Protein AF-A0A7S4PK16-F1 (afdb_monomer_lite)

Organism: NCBI:txid180227

Structure (mmCIF, N/CA/C/O backbone):
data_AF-A0A7S4PK16-F1
#
_entry.id   AF-A0A7S4PK16-F1
#
loop_
_atom_site.group_PDB
_atom_site.id
_atom_site.type_symbol
_atom_site.label_atom_id
_atom_site.label_alt_id
_atom_site.label_comp_id
_atom_site.label_asym_id
_atom_site.label_entity_id
_atom_site.label_seq_id
_atom_site.pdbx_PDB_ins_code
_atom_site.Cartn_x
_atom_site.Cartn_y
_atom_site.Cartn_z
_atom_site.occupancy
_atom_site.B_iso_or_equiv
_atom_site.auth_seq_id
_atom_site.auth_comp_id
_atom_site.auth_asym_id
_atom_site.auth_atom_id
_atom_site.pdbx_PDB_model_num
ATOM 1 N N . PHE A 1 1 ? 1.355 -27.262 -8.264 1.00 37.66 1 PHE A N 1
ATOM 2 C CA . PHE A 1 1 ? 0.828 -26.127 -7.479 1.00 37.66 1 PH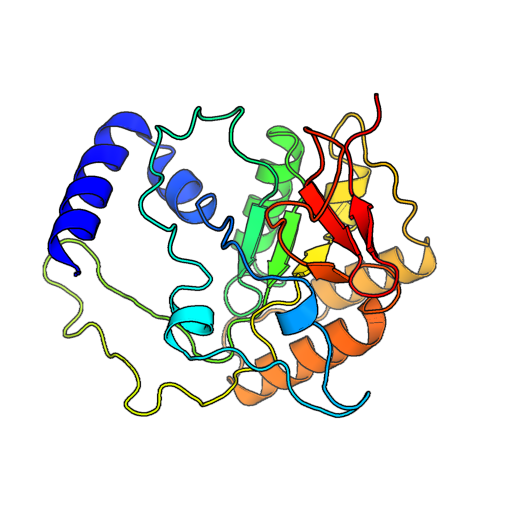E A CA 1
ATOM 3 C C . PHE A 1 1 ? 0.199 -25.018 -8.334 1.00 37.66 1 PHE A C 1
ATOM 5 O O . PHE A 1 1 ? -0.813 -24.495 -7.900 1.00 37.66 1 PHE A O 1
ATOM 12 N N . LEU A 1 2 ? 0.682 -24.708 -9.553 1.00 35.88 2 LEU A N 1
ATOM 13 C CA . LEU A 1 2 ? 0.083 -23.664 -10.418 1.00 35.88 2 LEU A CA 1
ATOM 14 C C . LEU A 1 2 ? -1.274 -24.003 -11.073 1.00 35.88 2 LEU A C 1
ATOM 16 O O . LEU A 1 2 ? -2.048 -23.106 -11.379 1.00 35.88 2 LEU A O 1
ATOM 20 N N . HIS A 1 3 ? -1.575 -25.274 -11.339 1.00 40.78 3 HIS A N 1
ATOM 21 C CA . HIS A 1 3 ? -2.760 -25.629 -12.134 1.00 40.78 3 HIS A CA 1
ATOM 22 C C . HIS A 1 3 ? -4.114 -25.253 -11.483 1.00 40.78 3 HIS A C 1
ATOM 24 O O . HIS A 1 3 ? -4.958 -24.674 -12.173 1.00 40.78 3 HIS A O 1
ATOM 30 N N . PRO A 1 4 ? -4.324 -25.467 -10.166 1.00 42.28 4 PRO A N 1
ATOM 31 C CA . PRO A 1 4 ? -5.507 -24.946 -9.475 1.00 42.28 4 PRO A CA 1
ATOM 32 C C . PRO A 1 4 ? -5.614 -23.416 -9.548 1.00 42.28 4 PRO A C 1
ATOM 34 O O . PRO A 1 4 ? -6.710 -22.885 -9.689 1.00 42.28 4 PRO A O 1
ATOM 37 N N . TYR A 1 5 ? -4.474 -22.717 -9.523 1.00 47.84 5 TYR A N 1
ATOM 38 C CA . TYR A 1 5 ? -4.413 -21.258 -9.592 1.00 47.84 5 TYR A CA 1
ATOM 39 C C . TYR A 1 5 ? -4.859 -20.724 -10.958 1.00 47.84 5 TYR A C 1
ATOM 41 O O . TYR A 1 5 ? -5.728 -19.861 -11.028 1.00 47.84 5 TYR A O 1
ATOM 49 N N . LEU A 1 6 ? -4.332 -21.285 -12.051 1.00 45.84 6 LEU A N 1
ATOM 50 C CA . LEU A 1 6 ? -4.728 -20.900 -13.412 1.00 45.84 6 LEU A CA 1
ATOM 51 C C . LEU A 1 6 ? -6.208 -21.207 -13.687 1.00 45.84 6 LEU A C 1
ATOM 53 O O . LEU A 1 6 ? -6.882 -20.465 -14.397 1.00 45.84 6 LEU A O 1
ATOM 57 N N . THR A 1 7 ? -6.727 -22.277 -13.084 1.00 47.59 7 THR A N 1
ATOM 58 C CA . THR A 1 7 ? -8.146 -22.638 -13.183 1.00 47.59 7 THR A CA 1
ATOM 59 C C . THR A 1 7 ? -9.027 -21.600 -12.490 1.00 47.59 7 THR A C 1
ATOM 61 O O . THR A 1 7 ? -9.979 -21.113 -13.093 1.00 47.59 7 THR A O 1
ATOM 64 N N . TYR A 1 8 ? -8.683 -21.203 -11.262 1.00 49.38 8 TYR A N 1
ATOM 65 C CA . TYR A 1 8 ? -9.393 -20.146 -10.541 1.00 49.38 8 TYR A CA 1
ATOM 66 C C . TYR A 1 8 ? -9.271 -18.781 -11.249 1.00 49.38 8 TYR A C 1
ATOM 68 O O . TYR A 1 8 ? -10.259 -18.065 -11.371 1.00 49.38 8 TYR A O 1
ATOM 76 N N . TYR A 1 9 ? -8.087 -18.440 -11.779 1.00 50.97 9 TYR A N 1
ATOM 77 C CA . TYR A 1 9 ? -7.831 -17.205 -12.539 1.00 50.97 9 TYR A CA 1
ATOM 78 C C . TYR A 1 9 ? -8.761 -17.060 -13.751 1.00 50.97 9 TYR A C 1
ATOM 80 O O . TYR A 1 9 ? -9.393 -16.021 -13.932 1.00 50.97 9 TYR A O 1
ATOM 88 N N . ASN A 1 10 ? -8.901 -18.126 -14.539 1.00 55.66 10 ASN A N 1
ATOM 89 C CA . ASN A 1 10 ? -9.787 -18.134 -15.703 1.00 55.66 10 ASN A CA 1
ATOM 90 C C . ASN A 1 10 ? -11.272 -18.076 -15.311 1.00 55.66 10 ASN A C 1
ATOM 92 O O . ASN A 1 10 ? -12.096 -17.574 -16.071 1.00 55.66 10 ASN A O 1
ATOM 96 N N . GLN A 1 11 ? -11.629 -18.577 -14.126 1.00 59.69 11 GLN A N 1
ATOM 97 C CA . GLN A 1 11 ? -13.008 -18.562 -13.637 1.00 59.69 11 GLN A CA 1
ATOM 98 C C . GLN A 1 11 ? -13.442 -17.186 -13.123 1.00 59.69 11 GLN A C 1
ATOM 100 O O . GLN A 1 11 ? -14.608 -16.826 -13.278 1.00 59.69 11 GLN A O 1
ATOM 105 N N . THR A 1 12 ? -12.536 -16.392 -12.543 1.00 50.41 12 THR A N 1
ATOM 106 C CA . THR A 1 12 ? -12.888 -15.071 -12.000 1.00 50.41 12 THR A CA 1
ATOM 107 C C . THR A 1 12 ? -13.113 -14.014 -13.076 1.00 50.41 12 THR A C 1
ATOM 109 O O . THR A 1 12 ? -13.916 -13.115 -12.856 1.00 50.41 12 THR A O 1
ATOM 112 N N . GLN A 1 13 ? -12.518 -14.150 -14.266 1.00 57.94 13 GLN A N 1
ATOM 113 C CA . GLN A 1 13 ? -12.727 -13.209 -15.377 1.00 57.94 13 GLN A CA 1
ATOM 114 C C . GLN A 1 13 ? -14.202 -13.059 -15.762 1.00 57.94 13 GLN A C 1
ATOM 116 O O . GLN A 1 13 ? -14.689 -11.945 -15.943 1.00 57.94 13 GLN A O 1
ATOM 121 N N . ALA A 1 14 ? -14.934 -14.172 -15.814 1.00 60.97 14 ALA A N 1
ATOM 122 C CA . ALA A 1 14 ? -16.360 -14.164 -16.124 1.00 60.97 14 ALA A CA 1
ATOM 123 C C . ALA A 1 14 ? -17.215 -13.503 -15.025 1.00 60.97 14 ALA A C 1
ATOM 125 O O . ALA A 1 14 ? -18.311 -13.029 -15.306 1.00 60.97 14 ALA A O 1
ATOM 126 N N . ILE A 1 15 ? -16.723 -13.478 -13.783 1.00 57.75 15 ILE A N 1
ATOM 127 C CA . ILE A 1 15 ? -17.424 -12.918 -12.620 1.00 57.75 15 ILE A CA 1
ATOM 128 C C . ILE A 1 15 ? -17.148 -11.414 -12.501 1.00 57.75 15 ILE A C 1
ATOM 130 O O . ILE A 1 15 ? -18.056 -10.644 -12.196 1.00 57.75 15 ILE A O 1
ATOM 134 N N . SER A 1 16 ? -15.906 -10.991 -12.744 1.00 47.66 16 SER A N 1
ATOM 135 C CA . SER A 1 16 ? -15.469 -9.600 -12.587 1.00 47.66 16 SER A CA 1
ATOM 136 C C . SER A 1 16 ? -15.807 -8.708 -13.786 1.00 47.66 16 SER A C 1
ATOM 138 O O . SER A 1 16 ? -15.831 -7.489 -13.634 1.00 47.66 16 SER A O 1
ATOM 140 N N . GLY A 1 17 ? -16.048 -9.286 -14.969 1.00 75.00 17 GLY A N 1
ATOM 141 C CA . GLY A 1 17 ? -16.388 -8.539 -16.184 1.00 75.00 17 GLY A CA 1
ATOM 142 C C . GLY A 1 17 ? -15.345 -7.471 -16.532 1.00 75.00 17 GLY A C 1
ATOM 143 O O . GLY A 1 17 ? -14.142 -7.713 -16.433 1.00 75.00 17 GLY A O 1
ATOM 144 N N . ASP A 1 18 ? -15.804 -6.268 -16.878 1.00 69.31 18 ASP A N 1
ATOM 145 C CA . ASP A 1 18 ? -14.936 -5.128 -17.222 1.00 69.31 18 ASP A CA 1
ATOM 146 C C . ASP A 1 18 ? -14.090 -4.639 -16.039 1.00 69.31 18 ASP A C 1
ATOM 148 O O . ASP A 1 18 ? -13.060 -3.992 -16.221 1.00 69.31 18 ASP A O 1
ATOM 152 N N . HIS A 1 19 ? -14.470 -5.009 -14.813 1.00 51.66 19 HIS A N 1
ATOM 153 C CA . HIS A 1 19 ? -13.673 -4.721 -13.632 1.00 51.66 19 HIS A CA 1
ATOM 154 C C . HIS A 1 19 ? -12.529 -5.713 -13.433 1.00 51.66 19 HIS A C 1
ATOM 156 O O . HIS A 1 19 ? -11.791 -5.568 -12.470 1.00 51.66 19 HIS A O 1
ATOM 162 N N . TYR A 1 20 ? -12.339 -6.716 -14.296 1.00 55.22 20 TYR A N 1
ATOM 163 C CA . TYR A 1 20 ? -11.298 -7.731 -14.119 1.00 55.22 20 TYR A CA 1
ATOM 164 C C . TYR A 1 20 ? -9.872 -7.172 -13.931 1.00 55.22 20 TYR A C 1
ATOM 166 O O . TYR A 1 20 ? -9.159 -7.693 -13.068 1.00 55.22 20 TYR A O 1
ATOM 174 N N . PRO A 1 21 ? -9.437 -6.105 -14.634 1.00 50.66 21 PRO A N 1
ATOM 175 C CA . PRO A 1 21 ? -8.152 -5.462 -14.353 1.00 50.66 21 PRO A CA 1
ATOM 176 C C . PRO A 1 21 ? -8.083 -4.895 -12.927 1.00 50.66 21 PRO A C 1
ATOM 178 O O . PRO A 1 21 ? -7.152 -5.206 -12.189 1.00 50.66 21 PRO A O 1
ATOM 181 N N . TYR A 1 22 ? -9.116 -4.165 -12.499 1.00 47.38 22 TYR A N 1
ATOM 182 C CA . TYR A 1 22 ? -9.229 -3.592 -11.151 1.00 47.38 22 TYR A CA 1
ATOM 183 C C . TYR A 1 22 ? -9.407 -4.665 -10.067 1.00 47.38 22 TYR A C 1
ATOM 185 O O . TYR A 1 22 ? -8.890 -4.535 -8.968 1.00 47.38 22 TYR A O 1
ATOM 193 N N . TYR A 1 23 ? -10.088 -5.766 -10.382 1.00 49.00 23 TYR A N 1
ATOM 194 C CA . TYR A 1 23 ? -10.288 -6.919 -9.512 1.00 49.00 23 TYR A CA 1
ATOM 195 C C . TYR A 1 23 ? -8.970 -7.654 -9.270 1.00 49.00 23 TYR A C 1
ATOM 197 O O . TYR A 1 23 ? -8.652 -7.959 -8.128 1.00 49.00 23 TYR A O 1
ATOM 205 N N . ASN A 1 24 ? -8.164 -7.895 -10.308 1.00 49.34 24 ASN A N 1
ATOM 206 C CA . ASN A 1 24 ? -6.821 -8.454 -10.126 1.00 49.34 24 ASN A CA 1
ATOM 207 C C . ASN A 1 24 ? -5.896 -7.491 -9.373 1.00 49.34 24 ASN A C 1
ATOM 209 O O . ASN A 1 24 ? -5.076 -7.950 -8.584 1.00 49.34 24 ASN A O 1
ATOM 213 N N . LEU A 1 25 ? -6.075 -6.180 -9.558 1.00 44.88 25 LEU A N 1
ATOM 214 C CA . LEU A 1 25 ? -5.379 -5.155 -8.784 1.00 44.88 25 LEU A CA 1
ATOM 215 C C . LEU A 1 25 ? -5.820 -5.137 -7.305 1.00 44.88 25 LEU A C 1
ATOM 217 O O . LEU A 1 25 ? -5.013 -4.892 -6.415 1.00 44.88 25 LEU A O 1
ATOM 221 N N . ALA A 1 26 ? -7.084 -5.469 -7.032 1.00 43.75 26 ALA A N 1
ATOM 222 C CA . ALA A 1 26 ? -7.687 -5.504 -5.701 1.00 43.75 26 ALA A CA 1
ATOM 223 C C . ALA A 1 26 ? -7.438 -6.773 -4.882 1.00 43.75 26 ALA A C 1
ATOM 225 O O . ALA A 1 26 ? -7.627 -6.759 -3.667 1.00 43.75 26 ALA A O 1
ATOM 226 N N . ARG A 1 27 ? -6.989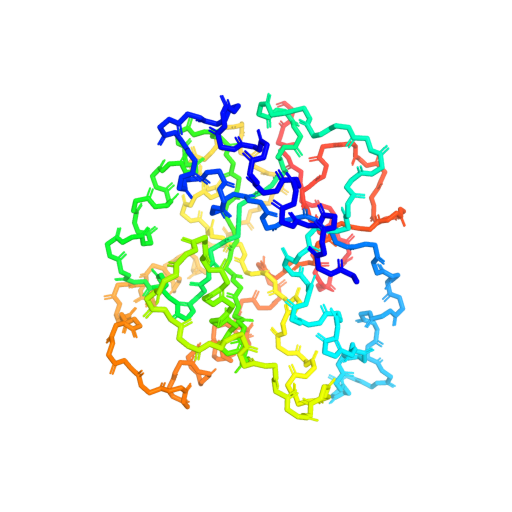 -7.869 -5.501 1.00 48.66 27 ARG A N 1
ATOM 227 C CA . ARG A 1 27 ? -6.818 -9.188 -4.851 1.00 48.66 27 ARG A CA 1
ATOM 228 C C . ARG A 1 27 ? -5.660 -9.302 -3.853 1.00 48.66 27 ARG A C 1
ATOM 230 O O . ARG A 1 27 ? -5.376 -10.385 -3.353 1.00 48.66 27 ARG A O 1
ATOM 237 N N . LEU A 1 28 ? -4.990 -8.208 -3.520 1.00 47.41 28 LEU A N 1
ATOM 238 C CA . LEU A 1 28 ? -3.769 -8.224 -2.715 1.00 47.41 28 LEU A CA 1
ATOM 239 C C . LEU A 1 28 ? -4.030 -8.237 -1.196 1.00 47.41 28 LEU A C 1
ATOM 241 O O . LEU A 1 28 ? -3.587 -7.330 -0.506 1.00 47.41 28 LEU A O 1
ATOM 245 N N . ILE A 1 29 ? -4.735 -9.238 -0.644 1.00 44.34 29 ILE A N 1
ATOM 246 C CA . ILE A 1 29 ? -5.028 -9.401 0.810 1.00 44.34 29 ILE A CA 1
ATOM 247 C C . ILE A 1 29 ? -5.336 -10.888 1.097 1.00 44.34 29 ILE A C 1
ATOM 249 O O . ILE A 1 29 ? -6.114 -11.467 0.354 1.00 44.34 29 ILE A O 1
ATOM 253 N N . ILE A 1 30 ? -4.899 -11.634 2.125 1.00 39.19 30 ILE A N 1
ATOM 254 C CA . ILE A 1 30 ? -4.076 -11.524 3.350 1.00 39.19 30 ILE A CA 1
ATOM 255 C C . ILE A 1 30 ? -3.463 -12.933 3.558 1.00 39.19 30 ILE A C 1
ATOM 257 O O . ILE A 1 30 ? -4.113 -13.933 3.235 1.00 39.19 30 ILE A O 1
ATOM 261 N N . ARG A 1 31 ? -2.286 -13.050 4.195 1.00 36.09 31 ARG A N 1
ATOM 262 C CA . ARG A 1 31 ? -1.791 -14.317 4.772 1.00 36.09 31 ARG A CA 1
ATOM 263 C C . ARG A 1 31 ? -1.819 -14.272 6.304 1.00 36.09 31 ARG A C 1
ATOM 265 O O . ARG A 1 31 ? -1.475 -13.269 6.913 1.00 36.09 31 ARG A O 1
ATOM 272 N N . LEU A 1 32 ? -2.189 -15.400 6.914 1.00 35.22 32 LEU A N 1
ATOM 273 C CA . LEU A 1 32 ? -2.075 -15.667 8.350 1.00 35.22 32 LEU A CA 1
ATOM 274 C C . LEU A 1 32 ? -0.593 -15.838 8.734 1.00 35.22 32 LEU A C 1
ATOM 276 O O . LEU A 1 32 ? -0.046 -16.931 8.589 1.00 35.22 32 LEU A O 1
ATOM 280 N N . LEU A 1 33 ? 0.057 -14.781 9.212 1.00 39.19 33 LEU A N 1
ATOM 281 C CA . LEU A 1 33 ? 1.364 -14.856 9.876 1.00 39.19 33 LEU A CA 1
ATOM 282 C C . LEU A 1 33 ? 1.173 -14.536 11.358 1.00 39.19 33 LEU A C 1
ATOM 284 O O . LEU A 1 33 ? 0.421 -13.636 11.693 1.00 39.19 33 LEU A O 1
ATOM 288 N N . SER A 1 34 ? 1.790 -15.285 12.269 1.00 39.44 34 SER A N 1
ATOM 289 C CA . SER A 1 34 ? 1.664 -14.984 13.702 1.00 39.44 34 SER A CA 1
ATOM 290 C C . SER A 1 34 ? 2.406 -13.688 14.049 1.00 39.44 34 SER A C 1
ATOM 292 O O . SER A 1 34 ? 3.414 -13.384 13.419 1.00 39.44 34 SER A O 1
ATOM 294 N N . ARG A 1 35 ? 2.003 -12.969 15.105 1.00 41.56 35 ARG A N 1
ATOM 295 C CA . ARG A 1 35 ? 2.745 -11.790 15.604 1.00 41.56 35 ARG A CA 1
ATOM 296 C C . ARG A 1 35 ? 4.231 -12.066 15.870 1.00 41.56 35 ARG A C 1
ATOM 298 O O . ARG A 1 35 ? 5.048 -11.165 15.759 1.00 41.56 35 ARG A O 1
ATOM 305 N N . GLU A 1 36 ? 4.584 -13.306 16.215 1.00 44.72 36 GLU A N 1
ATOM 306 C CA . GLU A 1 36 ? 5.977 -13.735 16.423 1.00 44.72 36 GLU A CA 1
ATOM 307 C C . GLU A 1 36 ? 6.815 -13.649 15.142 1.00 44.72 36 GLU A C 1
ATOM 309 O O . GLU A 1 36 ? 8.016 -13.430 15.205 1.00 44.72 36 GLU A O 1
ATOM 314 N N . THR A 1 37 ? 6.180 -13.746 13.974 1.00 44.69 37 THR A N 1
ATOM 315 C CA . THR A 1 37 ? 6.816 -13.549 12.669 1.00 44.69 37 THR A CA 1
ATOM 316 C C . THR A 1 37 ? 7.249 -12.094 12.454 1.00 44.69 37 THR A C 1
ATOM 318 O O . THR A 1 37 ? 8.212 -11.841 11.735 1.00 44.69 37 THR A O 1
ATOM 321 N N . TYR A 1 38 ? 6.567 -11.159 13.125 1.00 44.38 38 TYR A N 1
ATOM 322 C CA . TYR A 1 38 ? 6.829 -9.720 13.104 1.00 44.38 38 TYR A CA 1
ATOM 323 C C . TYR A 1 38 ? 7.651 -9.225 14.287 1.00 44.38 38 TYR A C 1
ATOM 325 O O . TYR A 1 38 ? 7.943 -8.037 14.357 1.00 44.38 38 TYR A O 1
ATOM 333 N N . LYS A 1 39 ? 8.008 -10.104 15.231 1.00 45.69 39 LYS A N 1
ATOM 334 C CA . LYS A 1 39 ? 8.921 -9.769 16.320 1.00 45.69 39 LYS A CA 1
ATOM 335 C C . LYS A 1 39 ? 10.342 -10.005 15.828 1.00 45.69 39 LYS A C 1
ATOM 337 O O . LYS A 1 39 ? 10.755 -11.160 15.701 1.00 45.69 39 LYS A O 1
ATOM 342 N N . PRO A 1 40 ? 11.111 -8.941 15.573 1.00 45.47 40 PRO A N 1
ATOM 343 C CA . PRO A 1 40 ? 12.529 -9.095 15.335 1.00 45.47 40 PRO A CA 1
ATOM 344 C C . PRO A 1 40 ? 13.153 -9.789 16.554 1.00 45.47 40 PRO A C 1
ATOM 346 O O . PRO A 1 40 ? 12.835 -9.444 17.694 1.00 45.47 40 PRO A O 1
ATOM 349 N N . SER A 1 41 ? 14.077 -10.729 16.359 1.00 46.25 41 SER A N 1
ATOM 350 C CA . SER A 1 41 ? 14.874 -11.275 17.472 1.00 46.25 41 SER A CA 1
ATOM 351 C C . SER A 1 41 ? 15.782 -10.213 18.132 1.00 46.25 41 SER A C 1
ATOM 353 O O . SER A 1 41 ? 16.324 -10.445 19.210 1.00 46.25 41 SER A O 1
ATOM 355 N N . SER A 1 42 ? 15.914 -9.036 17.504 1.00 41.94 42 SER A N 1
ATOM 356 C CA . SER A 1 42 ? 16.588 -7.805 17.949 1.00 41.94 42 SER A CA 1
ATOM 357 C C . SER A 1 42 ? 15.960 -6.600 17.222 1.00 41.94 42 SER A C 1
ATOM 359 O O . SER A 1 42 ? 15.571 -6.783 16.081 1.00 41.94 42 SER A O 1
ATOM 361 N N . PRO A 1 43 ? 15.923 -5.364 17.760 1.00 45.22 43 PRO A N 1
ATOM 362 C CA . PRO A 1 43 ? 15.419 -4.165 17.057 1.00 45.22 43 PRO A CA 1
ATOM 363 C C . PRO A 1 43 ? 16.031 -3.891 15.670 1.00 45.22 43 PRO A C 1
ATOM 365 O O . PRO A 1 43 ? 15.480 -3.121 14.894 1.00 45.22 43 PRO A O 1
ATOM 368 N N . THR A 1 44 ? 17.177 -4.504 15.377 1.00 41.91 44 THR A N 1
ATOM 369 C CA . THR A 1 44 ? 17.890 -4.442 14.093 1.00 41.91 44 THR A CA 1
ATOM 370 C C . THR A 1 44 ? 17.814 -5.745 13.294 1.00 41.91 44 THR A C 1
ATOM 372 O O . THR A 1 44 ? 18.436 -5.856 12.241 1.00 41.91 44 THR A O 1
ATOM 375 N N . ALA A 1 45 ? 17.133 -6.766 13.820 1.00 39.22 45 ALA A N 1
ATOM 376 C CA . ALA A 1 45 ? 17.042 -8.061 13.178 1.00 39.22 45 ALA A CA 1
ATOM 377 C C . ALA A 1 45 ? 16.002 -8.037 12.047 1.00 39.22 45 ALA A C 1
ATOM 379 O O . ALA A 1 45 ? 14.893 -7.537 12.241 1.00 39.22 45 ALA A O 1
ATOM 380 N N . PRO A 1 46 ? 16.342 -8.637 10.902 1.00 39.94 46 PRO A N 1
ATOM 381 C CA . PRO A 1 46 ? 15.428 -8.818 9.784 1.00 39.94 46 PRO A CA 1
ATOM 382 C C . PRO A 1 46 ? 14.170 -9.634 10.162 1.00 39.94 46 PRO A C 1
ATOM 384 O O . PRO A 1 46 ? 14.228 -10.534 11.010 1.00 39.94 46 PRO A O 1
ATOM 387 N N . LEU A 1 47 ? 13.030 -9.333 9.530 1.00 42.31 47 LEU A N 1
ATOM 388 C CA . LEU A 1 47 ? 11.795 -10.116 9.617 1.00 42.31 47 LEU A CA 1
ATOM 389 C C . LEU A 1 47 ? 12.000 -11.471 8.922 1.00 42.31 47 LEU A C 1
ATOM 391 O O . LEU A 1 47 ? 12.363 -11.574 7.754 1.00 42.31 47 LEU A O 1
ATOM 395 N N . SER A 1 48 ? 11.742 -12.566 9.632 1.00 43.88 48 SER A N 1
ATOM 396 C CA . SER A 1 48 ? 12.107 -13.907 9.155 1.00 43.88 48 SER A CA 1
ATOM 397 C C . SER A 1 48 ? 11.044 -14.558 8.253 1.00 43.88 48 SER A C 1
ATOM 399 O O . SER A 1 48 ? 10.506 -15.611 8.581 1.00 43.88 48 SER A O 1
ATOM 401 N N . LEU A 1 49 ? 10.767 -13.972 7.084 1.00 43.06 49 LEU A N 1
ATOM 402 C CA . LEU A 1 49 ? 9.913 -14.592 6.055 1.00 43.06 49 LEU A CA 1
ATOM 403 C C . LEU A 1 49 ? 10.709 -15.294 4.964 1.00 43.06 49 LEU A C 1
ATOM 405 O O . LEU A 1 49 ? 11.758 -14.820 4.581 1.00 43.06 49 LEU A O 1
ATOM 409 N N . ASN A 1 50 ? 10.238 -16.402 4.402 1.00 39.50 50 ASN A N 1
ATOM 410 C CA . ASN A 1 50 ? 10.812 -17.003 3.191 1.00 39.50 50 ASN A CA 1
ATOM 411 C C . ASN A 1 50 ? 10.238 -16.373 1.903 1.00 39.50 50 ASN A C 1
ATOM 413 O O . ASN A 1 50 ? 9.245 -15.665 1.927 1.00 39.50 50 ASN A O 1
ATOM 417 N N . PHE A 1 51 ? 10.839 -16.607 0.737 1.00 41.44 51 PHE A N 1
ATOM 418 C CA . PHE A 1 51 ? 10.348 -16.048 -0.535 1.00 41.44 51 PHE A CA 1
ATOM 419 C C . PHE A 1 51 ? 8.985 -16.552 -0.944 1.00 41.44 51 PHE A C 1
ATOM 421 O O . PHE A 1 51 ? 8.282 -15.850 -1.646 1.00 41.44 51 PHE A O 1
ATOM 428 N N . VAL A 1 52 ? 8.580 -17.751 -0.529 1.00 42.62 52 VAL A N 1
ATOM 429 C CA . VAL A 1 52 ? 7.196 -18.159 -0.763 1.00 42.62 52 VAL A CA 1
ATOM 430 C C . VAL A 1 52 ? 6.284 -17.209 0.020 1.00 42.62 52 VAL A C 1
ATOM 432 O O . VAL A 1 52 ? 5.268 -16.785 -0.491 1.00 42.62 52 VAL A O 1
ATOM 435 N N . GLU A 1 53 ? 6.659 -16.778 1.218 1.00 47.25 53 GLU A N 1
ATOM 436 C CA . GLU A 1 53 ? 5.942 -15.754 1.992 1.00 47.25 53 GLU A CA 1
ATOM 437 C C . GLU A 1 53 ? 6.068 -14.334 1.433 1.00 47.25 53 GLU A C 1
ATOM 439 O O . GLU A 1 53 ? 5.147 -13.549 1.607 1.00 47.25 53 GLU A O 1
ATOM 444 N N . ASN A 1 54 ? 7.158 -14.028 0.736 1.00 45.59 54 ASN A N 1
ATOM 445 C CA . ASN A 1 54 ? 7.467 -12.702 0.201 1.00 45.59 54 ASN A CA 1
ATOM 446 C C . ASN A 1 54 ? 6.875 -12.490 -1.212 1.00 45.59 54 ASN A C 1
ATOM 448 O O . ASN A 1 54 ? 6.115 -11.564 -1.468 1.00 45.59 54 ASN A O 1
ATOM 452 N N . LEU A 1 55 ? 7.115 -13.446 -2.108 1.00 41.75 55 LEU A N 1
ATOM 453 C CA . LEU A 1 55 ? 6.651 -13.478 -3.492 1.00 41.75 55 LEU A CA 1
ATOM 454 C C . LEU A 1 55 ? 5.199 -13.972 -3.623 1.00 41.75 55 LEU A C 1
ATOM 456 O O . LEU A 1 55 ? 4.449 -13.460 -4.450 1.00 41.75 55 LEU A O 1
ATOM 460 N N . LEU A 1 56 ? 4.778 -14.944 -2.797 1.00 43.25 56 LEU A N 1
ATOM 461 C CA . LEU A 1 56 ? 3.358 -15.307 -2.648 1.00 43.25 56 LEU A CA 1
ATOM 462 C C . LEU A 1 56 ? 2.681 -14.522 -1.516 1.00 43.25 56 LEU A C 1
ATOM 464 O O . LEU A 1 56 ? 1.523 -14.788 -1.224 1.00 43.25 56 LEU A O 1
ATOM 468 N N . GLY A 1 57 ? 3.346 -13.539 -0.896 1.00 43.06 57 GLY A N 1
ATOM 469 C CA . GLY A 1 57 ? 2.730 -12.634 0.092 1.00 43.06 57 GLY A CA 1
ATOM 470 C C . GLY A 1 57 ? 1.572 -11.808 -0.477 1.00 43.06 57 GLY A C 1
ATOM 471 O O . GLY A 1 57 ? 0.742 -11.286 0.263 1.00 43.06 57 GLY A O 1
ATOM 472 N N . TYR A 1 58 ? 1.501 -11.768 -1.806 1.00 47.19 58 TYR A N 1
ATOM 473 C CA . TYR A 1 58 ? 0.429 -11.211 -2.620 1.00 47.19 58 TYR A CA 1
ATOM 474 C C . TYR A 1 58 ? -0.474 -12.268 -3.270 1.00 47.19 58 TYR A C 1
ATOM 476 O O . TYR A 1 58 ? -1.542 -11.937 -3.776 1.00 47.19 58 TYR A O 1
ATOM 484 N N . PHE A 1 59 ? -0.069 -13.540 -3.262 1.00 44.56 59 PHE A N 1
ATOM 485 C CA . PHE A 1 59 ? -0.906 -14.637 -3.725 1.00 44.56 59 PHE A CA 1
ATOM 486 C C . PHE A 1 59 ? -1.774 -15.106 -2.565 1.00 44.56 59 PHE A C 1
ATOM 488 O O . PHE A 1 59 ? -1.305 -15.706 -1.596 1.00 44.56 59 PHE A O 1
ATOM 495 N N . GLU A 1 60 ? -3.067 -14.849 -2.717 1.00 47.81 60 GLU A N 1
ATOM 496 C CA . GLU A 1 60 ? -4.136 -15.513 -1.990 1.00 47.81 60 GLU A CA 1
ATOM 497 C C . GLU A 1 60 ? -3.779 -16.991 -1.752 1.00 47.81 60 GLU A C 1
ATOM 499 O O . GLU A 1 60 ? -3.586 -17.780 -2.684 1.00 47.81 60 GLU A O 1
ATOM 504 N N . LEU A 1 61 ? -3.743 -17.399 -0.481 1.00 47.00 61 LEU A N 1
ATOM 505 C CA . LEU A 1 61 ? -4.138 -18.766 -0.161 1.00 47.00 61 LEU A CA 1
ATOM 506 C C . LEU A 1 61 ? -5.473 -18.979 -0.870 1.00 47.00 61 LEU A C 1
ATOM 508 O O . LEU A 1 61 ? -6.364 -18.162 -0.648 1.00 47.00 61 LEU A O 1
ATOM 512 N N . ASN A 1 62 ? -5.597 -20.023 -1.707 1.00 45.84 62 ASN A N 1
ATOM 513 C CA . ASN A 1 62 ? -6.880 -20.443 -2.282 1.00 45.84 62 ASN A CA 1
ATOM 514 C C . ASN A 1 62 ? -7.925 -20.302 -1.180 1.00 45.84 62 ASN A C 1
ATOM 516 O O . ASN A 1 62 ? -7.843 -21.060 -0.201 1.00 45.84 62 ASN A O 1
ATOM 520 N N . PRO A 1 63 ? -8.811 -19.296 -1.254 1.00 52.25 63 PRO A N 1
ATOM 521 C CA . PRO A 1 63 ? -9.622 -18.985 -0.108 1.00 52.25 63 PRO A CA 1
ATOM 522 C C . PRO A 1 63 ? -10.485 -20.224 0.097 1.00 52.25 63 PRO A C 1
ATOM 524 O O . PRO A 1 63 ? -11.146 -20.705 -0.824 1.00 52.25 63 PRO A O 1
ATOM 527 N N . ALA A 1 64 ? -10.413 -20.812 1.294 1.00 52.34 64 ALA A N 1
ATOM 528 C CA . ALA A 1 64 ? -11.161 -22.031 1.604 1.00 52.34 64 ALA A CA 1
ATOM 529 C C . ALA A 1 64 ? -12.685 -21.809 1.495 1.00 52.34 64 ALA A C 1
ATOM 531 O O . ALA A 1 64 ? -13.466 -22.752 1.596 1.00 52.34 64 ALA A O 1
ATOM 532 N N . MET A 1 65 ? -13.097 -20.552 1.305 1.00 52.53 65 MET A N 1
ATOM 533 C CA . MET A 1 65 ? -14.457 -20.082 1.126 1.00 52.53 65 MET A CA 1
ATOM 534 C C . MET A 1 65 ? -14.495 -19.003 0.029 1.00 52.53 65 MET A C 1
ATOM 536 O O . MET A 1 65 ? -13.503 -18.303 -0.161 1.00 52.53 65 MET A O 1
ATOM 540 N N . PRO A 1 66 ? -15.628 -18.804 -0.663 1.00 62.16 66 PRO A N 1
ATOM 541 C CA . PRO A 1 66 ? -15.779 -17.718 -1.629 1.00 62.16 66 PRO A CA 1
ATOM 542 C C . PRO A 1 66 ? -15.533 -16.338 -1.005 1.00 62.16 66 PRO A C 1
ATOM 544 O O . PRO A 1 66 ? -16.042 -16.037 0.077 1.00 62.16 66 PRO A O 1
ATOM 547 N N . ILE A 1 67 ? -14.810 -15.471 -1.716 1.00 62.88 67 ILE A N 1
ATOM 548 C CA . ILE A 1 67 ? -14.692 -14.055 -1.353 1.00 62.88 67 ILE A CA 1
ATOM 549 C C . ILE A 1 67 ? -15.992 -13.360 -1.762 1.00 62.88 67 ILE A C 1
ATOM 551 O O . ILE A 1 67 ? -16.332 -13.290 -2.943 1.00 62.88 67 ILE A O 1
ATOM 555 N N . LEU A 1 68 ? -16.731 -12.836 -0.785 1.00 66.31 68 LEU A N 1
ATOM 556 C CA . LEU A 1 68 ? -17.965 -12.093 -1.035 1.00 66.31 68 LEU A CA 1
ATOM 557 C C . LEU A 1 68 ? -17.643 -10.669 -1.499 1.00 66.31 68 LEU A C 1
ATOM 559 O O . LEU A 1 68 ? -17.685 -9.738 -0.703 1.00 66.31 68 LEU A O 1
ATOM 563 N N . PHE A 1 69 ? -17.307 -10.476 -2.770 1.00 63.53 69 PHE A N 1
ATOM 564 C CA . PHE A 1 69 ? -17.107 -9.136 -3.326 1.00 63.53 69 PHE A CA 1
ATOM 565 C C . PHE A 1 69 ? -18.432 -8.337 -3.356 1.00 63.53 69 PHE A C 1
ATOM 567 O O . PHE A 1 69 ? -19.477 -8.922 -3.652 1.00 63.53 69 PHE A O 1
ATOM 574 N N . PRO A 1 70 ? -18.436 -7.019 -3.058 1.00 68.31 70 PRO A N 1
ATOM 575 C CA . PRO A 1 70 ? -17.315 -6.198 -2.568 1.00 68.31 70 PRO A CA 1
ATOM 576 C C . PRO A 1 70 ? -16.989 -6.367 -1.071 1.00 68.31 70 PRO A C 1
ATOM 578 O O . PRO A 1 70 ? -15.884 -6.070 -0.633 1.00 68.31 70 PRO A O 1
ATOM 581 N N . LYS A 1 71 ? -17.926 -6.891 -0.272 1.00 73.25 71 LYS A N 1
ATOM 582 C CA . LYS A 1 71 ? -17.884 -6.909 1.208 1.00 73.25 71 LYS A CA 1
ATOM 583 C C . LYS A 1 71 ? -16.678 -7.625 1.840 1.00 73.25 71 LYS A C 1
ATOM 585 O O . LYS A 1 71 ? -16.387 -7.409 3.014 1.00 73.25 71 LYS A O 1
ATOM 590 N N . GLY A 1 72 ? -16.031 -8.521 1.103 1.00 74.94 72 GLY A N 1
ATOM 591 C CA . GLY A 1 72 ? -14.856 -9.274 1.535 1.00 74.94 72 GLY A CA 1
ATOM 592 C C . GLY A 1 72 ? -13.551 -8.482 1.458 1.00 74.94 72 GLY A C 1
ATOM 593 O O . GLY A 1 72 ? -12.570 -8.901 2.067 1.00 74.94 72 GLY A O 1
ATOM 594 N N . VAL A 1 73 ? -13.531 -7.351 0.748 1.00 79.06 73 VAL A N 1
ATOM 595 C CA . VAL A 1 73 ? -12.350 -6.492 0.620 1.00 79.06 73 VAL A CA 1
ATOM 596 C C . VAL A 1 73 ? -12.201 -5.650 1.887 1.00 79.06 73 VAL A C 1
ATOM 598 O O . VAL A 1 73 ? -13.155 -5.020 2.344 1.00 79.06 73 VAL A O 1
ATOM 601 N N . LYS A 1 74 ? -11.008 -5.673 2.490 1.00 84.50 74 LYS A N 1
ATOM 602 C CA . LYS A 1 74 ? -10.699 -4.919 3.719 1.00 84.50 74 LYS A CA 1
ATOM 603 C C . LYS A 1 74 ? -9.862 -3.672 3.462 1.00 84.50 74 LYS A C 1
ATOM 605 O O . LYS A 1 74 ? -10.058 -2.665 4.126 1.00 84.50 74 LYS A O 1
ATOM 610 N N . MET A 1 75 ? -8.946 -3.744 2.512 1.00 87.62 75 MET A N 1
ATOM 611 C CA . MET A 1 75 ? -8.107 -2.635 2.077 1.00 87.62 75 MET A CA 1
ATOM 612 C C . MET A 1 75 ? -7.746 -2.838 0.606 1.00 87.62 75 MET A C 1
ATOM 614 O O . MET A 1 75 ? -8.174 -3.802 -0.025 1.00 87.62 75 MET A O 1
ATOM 618 N N . MET A 1 76 ? -6.966 -1.924 0.069 1.00 86.25 76 MET A N 1
ATOM 619 C CA . MET A 1 76 ? -6.385 -1.996 -1.256 1.00 86.25 76 MET A CA 1
ATOM 620 C C . MET A 1 76 ? -4.888 -1.831 -1.123 1.00 86.25 76 MET A C 1
ATOM 622 O O . MET A 1 76 ? -4.446 -1.026 -0.310 1.00 86.25 76 MET A O 1
ATOM 626 N N . VAL A 1 77 ? -4.110 -2.588 -1.892 1.00 86.56 77 VAL A N 1
ATOM 627 C CA . VAL A 1 77 ? -2.648 -2.503 -1.842 1.00 86.56 77 VAL A CA 1
ATOM 628 C C . VAL A 1 77 ? -2.129 -2.005 -3.182 1.00 86.56 77 VAL A C 1
ATOM 630 O O . VAL A 1 77 ? -2.243 -2.699 -4.187 1.00 86.56 77 VAL A O 1
ATOM 633 N N . GLY A 1 78 ? -1.562 -0.804 -3.191 1.00 85.00 78 GLY A N 1
ATOM 634 C CA . GLY A 1 78 ? -0.821 -0.258 -4.319 1.00 85.00 78 GLY A CA 1
ATOM 635 C C . GLY A 1 78 ? 0.619 -0.764 -4.314 1.00 85.00 78 GLY A C 1
ATOM 636 O O . GLY A 1 78 ? 1.297 -0.719 -3.284 1.00 85.00 78 GLY A O 1
ATOM 637 N N . MET A 1 79 ? 1.088 -1.234 -5.470 1.00 84.88 79 MET A N 1
ATOM 638 C CA . MET A 1 79 ? 2.489 -1.613 -5.670 1.00 84.88 79 MET A CA 1
ATOM 639 C C . MET A 1 79 ? 3.323 -0.348 -5.851 1.00 84.88 79 MET A C 1
ATOM 641 O O . MET A 1 79 ? 3.215 0.332 -6.874 1.00 84.88 79 MET A O 1
ATOM 645 N N . PHE A 1 80 ? 4.137 -0.028 -4.852 1.00 87.44 80 PHE A N 1
ATOM 646 C CA . PHE A 1 80 ? 4.950 1.180 -4.810 1.00 87.44 80 PHE A CA 1
ATOM 647 C C . PHE A 1 80 ? 5.837 1.294 -6.050 1.00 87.44 80 PHE A C 1
ATOM 649 O O . PHE A 1 80 ? 5.765 2.289 -6.760 1.00 87.44 80 PHE A O 1
ATOM 656 N N . GLU A 1 81 ? 6.567 0.228 -6.386 1.00 83.38 81 GLU A N 1
ATOM 657 C CA . GLU A 1 81 ? 7.509 0.173 -7.507 1.00 83.38 81 GLU A CA 1
ATOM 658 C C . GLU A 1 81 ? 6.877 0.279 -8.902 1.00 83.38 81 GLU A C 1
ATOM 660 O O . GLU A 1 81 ? 7.602 0.430 -9.882 1.00 83.38 81 GLU A O 1
ATOM 665 N N . LEU A 1 82 ? 5.547 0.183 -9.009 1.00 79.19 82 LEU A N 1
ATOM 666 C CA . LEU A 1 82 ? 4.830 0.268 -10.284 1.00 79.19 82 LEU A CA 1
ATOM 667 C C . LEU A 1 82 ? 3.931 1.496 -10.403 1.00 79.19 82 LEU A C 1
ATOM 669 O O . LEU A 1 82 ? 3.630 1.902 -11.520 1.00 79.19 82 LEU A O 1
ATOM 673 N N . MET A 1 83 ? 3.434 2.025 -9.283 1.00 84.69 83 MET A N 1
ATOM 674 C CA . MET A 1 83 ? 2.308 2.962 -9.297 1.00 84.69 83 MET A CA 1
ATOM 675 C C . MET A 1 83 ? 2.574 4.273 -8.566 1.00 84.69 83 MET A C 1
ATOM 677 O O . MET A 1 83 ? 1.815 5.223 -8.761 1.00 84.69 83 MET A O 1
ATOM 681 N N . TRP A 1 84 ? 3.610 4.360 -7.736 1.00 93.19 84 TRP A N 1
ATOM 682 C CA . TRP A 1 84 ? 3.829 5.547 -6.919 1.00 93.19 84 TRP A CA 1
ATOM 683 C C . TRP A 1 84 ? 4.153 6.791 -7.762 1.00 93.19 84 TRP A C 1
ATOM 685 O O . TRP A 1 84 ? 5.068 6.771 -8.581 1.00 93.19 84 TRP A O 1
ATOM 695 N N . GLY A 1 85 ? 3.386 7.868 -7.570 1.00 94.06 85 GLY A N 1
ATOM 696 C CA . GLY A 1 85 ? 3.533 9.116 -8.330 1.00 94.06 85 GLY A CA 1
ATOM 697 C C . GLY A 1 85 ? 3.101 9.036 -9.802 1.00 94.06 85 GLY A C 1
ATOM 698 O O . GLY A 1 85 ? 3.219 10.022 -10.520 1.00 94.06 85 GLY A O 1
ATOM 699 N N . THR A 1 86 ? 2.589 7.886 -10.258 1.00 89.38 86 THR A N 1
ATOM 700 C CA . THR A 1 86 ? 2.133 7.676 -11.645 1.00 89.38 86 THR A CA 1
ATOM 701 C C . THR A 1 86 ? 0.648 8.011 -11.814 1.00 89.38 86 THR A C 1
ATOM 703 O O . THR A 1 86 ? -0.126 7.978 -10.853 1.00 89.38 86 THR A O 1
ATOM 706 N N . LYS A 1 87 ? 0.201 8.176 -13.069 1.00 85.75 87 LYS A N 1
ATOM 707 C CA . LYS A 1 87 ? -1.229 8.314 -13.402 1.00 85.75 87 LYS A CA 1
ATOM 708 C C . LYS A 1 87 ? -2.067 7.122 -12.918 1.00 85.75 87 LYS A C 1
ATOM 710 O O . LYS A 1 87 ? -3.182 7.301 -12.443 1.00 85.75 87 LYS A O 1
ATOM 715 N N . GLN A 1 88 ? -1.544 5.902 -13.025 1.00 82.88 88 GLN A N 1
ATOM 716 C CA . GLN A 1 88 ? -2.219 4.685 -12.564 1.00 82.88 88 GLN A CA 1
ATOM 717 C C . GLN A 1 88 ? -2.367 4.670 -11.038 1.00 82.88 88 GLN A C 1
ATOM 719 O O . GLN A 1 88 ? -3.351 4.151 -10.515 1.00 82.88 88 GLN A O 1
ATOM 724 N N . GLY A 1 89 ? -1.401 5.250 -10.323 1.00 86.81 89 GLY A N 1
ATOM 725 C CA . GLY A 1 89 ? -1.482 5.469 -8.885 1.00 86.81 89 GLY A CA 1
ATOM 726 C C . GLY A 1 89 ? -2.604 6.432 -8.500 1.00 86.81 89 GLY A C 1
ATOM 727 O O . GLY A 1 89 ? -3.351 6.147 -7.563 1.00 86.81 89 GLY A O 1
ATOM 728 N N . ASP A 1 90 ? -2.769 7.525 -9.247 1.00 91.94 90 ASP A N 1
ATOM 729 C CA . ASP A 1 90 ? -3.878 8.466 -9.048 1.00 91.94 90 ASP A CA 1
ATOM 730 C C . ASP A 1 90 ? -5.238 7.805 -9.335 1.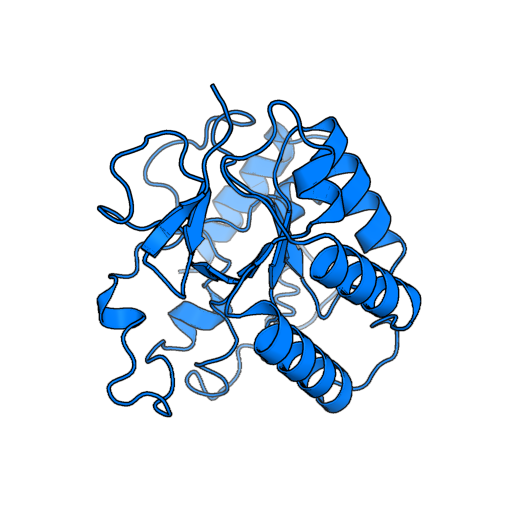00 91.94 90 ASP A C 1
ATOM 732 O O . ASP A 1 90 ? -6.142 7.877 -8.503 1.00 91.94 90 ASP A O 1
ATOM 736 N N . GLU A 1 91 ? -5.361 7.069 -10.446 1.00 84.31 91 GLU A N 1
ATOM 737 C CA . GLU A 1 91 ? -6.575 6.306 -10.788 1.00 84.31 91 GLU A CA 1
ATOM 738 C C . GLU A 1 91 ? -6.933 5.278 -9.694 1.00 84.31 91 GLU A C 1
ATOM 740 O O . GLU A 1 91 ? -8.102 5.116 -9.334 1.00 84.31 91 GLU A O 1
ATOM 745 N N . LEU A 1 92 ? -5.932 4.604 -9.111 1.00 85.06 92 LEU A N 1
ATOM 746 C CA . LEU A 1 92 ? -6.133 3.683 -7.989 1.00 85.06 92 LEU A CA 1
ATOM 747 C C . LEU A 1 92 ? -6.649 4.411 -6.740 1.00 85.06 92 LEU A C 1
ATOM 749 O O . LEU A 1 92 ? -7.557 3.907 -6.074 1.00 85.06 92 LEU A O 1
ATOM 753 N N . ARG A 1 93 ? -6.090 5.581 -6.409 1.00 94.31 93 ARG A N 1
ATOM 754 C CA . ARG A 1 93 ? -6.544 6.392 -5.269 1.00 94.31 93 ARG A CA 1
ATOM 755 C C . ARG A 1 93 ? -7.990 6.824 -5.429 1.00 94.31 93 ARG A C 1
ATOM 757 O O . ARG A 1 93 ? -8.771 6.644 -4.497 1.00 94.31 93 ARG A O 1
ATOM 764 N N . GLU A 1 94 ? -8.341 7.367 -6.590 1.00 92.06 94 GLU A N 1
ATOM 765 C CA . GLU A 1 94 ? -9.706 7.793 -6.907 1.00 92.06 94 GLU A CA 1
ATOM 766 C C . GLU A 1 94 ? -10.687 6.632 -6.748 1.00 92.06 94 GLU A C 1
ATOM 768 O O . GLU A 1 94 ? -11.659 6.737 -6.000 1.00 92.06 94 GLU A O 1
ATOM 773 N N . TRP A 1 95 ? -10.371 5.479 -7.336 1.00 86.88 95 TRP A N 1
ATOM 774 C CA . TRP A 1 95 ? -11.214 4.295 -7.225 1.00 86.88 95 TRP A CA 1
ATOM 775 C C . TRP A 1 95 ? -11.358 3.787 -5.780 1.00 86.88 95 TRP A C 1
ATOM 777 O O . TRP A 1 95 ? -12.448 3.371 -5.378 1.00 86.88 95 TRP A O 1
ATOM 787 N N . CYS A 1 96 ? -10.295 3.843 -4.970 1.00 90.62 96 CYS A N 1
ATOM 788 C CA . CYS A 1 96 ? -10.357 3.494 -3.546 1.00 90.62 96 CYS A CA 1
ATOM 789 C C . CYS A 1 96 ? -11.283 4.439 -2.767 1.00 90.62 96 CYS A C 1
ATOM 791 O O . CYS A 1 96 ? -12.072 3.978 -1.940 1.00 90.62 96 CYS A O 1
ATOM 793 N N . ILE A 1 97 ? -11.227 5.741 -3.062 1.00 93.31 97 ILE A N 1
ATOM 794 C CA . ILE A 1 97 ? -12.100 6.757 -2.461 1.00 93.31 97 ILE A CA 1
ATOM 795 C C . ILE A 1 97 ? -13.563 6.487 -2.828 1.00 93.31 97 ILE A C 1
ATOM 797 O O . ILE A 1 97 ? -14.412 6.431 -1.939 1.00 93.31 97 ILE A O 1
ATOM 801 N N . GLU A 1 98 ? -13.856 6.259 -4.109 1.00 88.56 98 GLU A N 1
ATOM 802 C CA . GLU A 1 98 ? -15.208 5.962 -4.600 1.00 88.56 98 GLU A CA 1
ATOM 803 C C . GLU A 1 98 ? -15.768 4.655 -4.030 1.00 88.56 98 GLU A C 1
ATOM 805 O O . GLU A 1 98 ? -16.946 4.569 -3.679 1.00 88.56 98 GLU A O 1
ATOM 810 N N . SER A 1 99 ? -14.914 3.638 -3.910 1.00 85.12 99 SER A N 1
ATOM 811 C CA . SER A 1 99 ? -15.297 2.310 -3.423 1.00 85.12 99 SER A CA 1
ATOM 812 C C . SER A 1 99 ? -15.346 2.211 -1.896 1.00 85.12 99 SER A C 1
ATOM 814 O O . SER A 1 99 ? -15.815 1.206 -1.361 1.00 85.12 99 SER A O 1
ATOM 816 N N . GLY A 1 100 ? -14.867 3.234 -1.184 1.00 89.19 100 GLY A N 1
ATOM 817 C CA . GLY A 1 100 ? -14.799 3.246 0.272 1.00 89.19 100 GLY A CA 1
ATOM 818 C C . GLY A 1 100 ? -13.752 2.287 0.851 1.00 89.19 100 GLY A C 1
ATOM 819 O O . GLY A 1 100 ? -13.938 1.761 1.950 1.00 89.19 100 GLY A O 1
ATOM 820 N N . TYR A 1 101 ? -12.662 2.029 0.123 1.00 88.75 101 TYR A N 1
ATOM 821 C CA . TYR A 1 101 ? -11.579 1.160 0.581 1.00 88.75 101 TYR A CA 1
ATOM 822 C C . TYR A 1 101 ? -10.359 1.970 1.014 1.00 88.75 101 TYR A C 1
ATOM 824 O O . TYR A 1 101 ? -9.907 2.835 0.268 1.00 88.75 101 TYR A O 1
ATOM 832 N N . PRO A 1 102 ? -9.760 1.672 2.179 1.00 93.31 102 PRO A N 1
ATOM 833 C CA . PRO A 1 102 ? -8.484 2.267 2.537 1.00 93.31 102 PRO A CA 1
ATOM 834 C C . PRO A 1 102 ? -7.401 1.733 1.597 1.00 93.31 102 PRO A C 1
ATOM 836 O O . PRO A 1 102 ? -7.347 0.532 1.329 1.00 93.31 102 PRO A O 1
ATOM 839 N N . LEU A 1 103 ? -6.528 2.617 1.125 1.00 93.19 103 LEU A N 1
ATOM 840 C CA . LEU A 1 103 ? -5.364 2.256 0.324 1.00 93.19 103 LEU A CA 1
ATOM 841 C C . LEU A 1 103 ? -4.129 2.172 1.220 1.00 93.19 103 LEU A C 1
ATOM 843 O O . LEU A 1 103 ? -3.927 2.999 2.110 1.00 93.19 103 LEU A O 1
ATOM 847 N N . VAL A 1 104 ? -3.295 1.175 0.964 1.00 93.62 104 VAL A N 1
ATOM 848 C CA . VAL A 1 104 ? -1.953 1.061 1.518 1.00 93.62 104 VAL A CA 1
ATOM 849 C C . VAL A 1 104 ? -0.948 0.863 0.395 1.00 93.62 104 VAL A C 1
ATOM 851 O O . VAL A 1 104 ? -1.253 0.247 -0.622 1.00 93.62 104 VAL A O 1
ATOM 854 N N . TRP A 1 105 ? 0.268 1.337 0.601 1.00 92.44 105 TRP A N 1
ATOM 855 C CA . TRP A 1 105 ? 1.388 1.156 -0.309 1.00 92.44 105 TRP A CA 1
ATOM 856 C C . TRP A 1 105 ? 2.311 0.074 0.200 1.00 92.44 105 TRP A C 1
ATOM 858 O O . TRP A 1 105 ? 2.510 -0.078 1.408 1.00 92.44 105 TRP A O 1
ATOM 868 N N . ALA A 1 106 ? 2.859 -0.688 -0.730 1.00 87.94 106 ALA A N 1
ATOM 869 C CA . A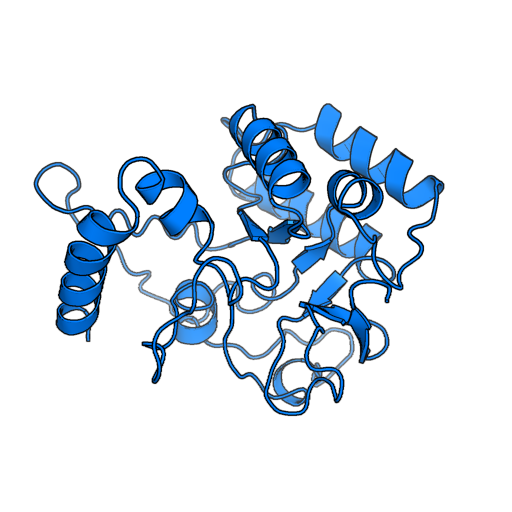LA A 1 106 ? 3.728 -1.802 -0.437 1.00 87.94 106 ALA A CA 1
ATOM 870 C C . ALA A 1 106 ? 4.816 -1.901 -1.492 1.00 87.94 106 ALA A C 1
ATOM 872 O O . ALA A 1 106 ? 4.520 -1.785 -2.678 1.00 87.94 106 ALA A O 1
ATOM 873 N N . TYR A 1 107 ? 6.043 -2.165 -1.063 1.00 83.69 107 TYR A N 1
ATOM 874 C CA . TYR A 1 107 ? 7.150 -2.421 -1.970 1.00 83.69 107 TYR A CA 1
ATOM 875 C C . TYR A 1 107 ? 7.443 -3.911 -2.053 1.00 83.69 107 TYR A C 1
ATOM 877 O O . TYR A 1 107 ? 7.512 -4.603 -1.031 1.00 83.69 107 TYR A O 1
ATOM 885 N N . ASN A 1 108 ? 7.623 -4.404 -3.276 1.00 73.19 108 ASN A N 1
ATOM 886 C CA . ASN A 1 108 ? 8.215 -5.710 -3.502 1.00 73.19 108 ASN A CA 1
ATOM 887 C C . ASN A 1 108 ? 9.653 -5.561 -4.030 1.00 73.19 108 ASN A C 1
ATOM 889 O O . ASN A 1 108 ? 9.847 -5.229 -5.202 1.00 73.19 108 ASN A O 1
ATOM 893 N N . PRO A 1 109 ? 10.678 -5.857 -3.211 1.00 62.19 109 PRO A N 1
ATOM 894 C CA . PRO A 1 109 ? 12.077 -5.750 -3.630 1.00 62.19 109 PRO A CA 1
ATOM 895 C C . PRO A 1 109 ? 12.432 -6.746 -4.736 1.00 62.19 109 PRO A C 1
ATOM 897 O O . PRO A 1 109 ? 13.348 -6.532 -5.532 1.00 62.19 109 PRO A O 1
ATOM 900 N N . THR A 1 110 ? 11.677 -7.836 -4.837 1.00 58.97 110 THR A N 1
ATOM 901 C CA . THR A 1 110 ? 11.714 -8.695 -6.006 1.00 58.97 110 THR A CA 1
ATOM 902 C C . THR A 1 110 ? 10.587 -8.255 -6.912 1.00 58.97 110 THR A C 1
ATOM 904 O O . THR A 1 110 ? 9.434 -8.559 -6.635 1.00 58.97 110 THR A O 1
ATOM 907 N N . MET A 1 111 ? 10.917 -7.566 -8.004 1.00 51.25 111 MET A N 1
ATOM 908 C CA . MET A 1 111 ? 9.957 -7.202 -9.041 1.00 51.25 111 MET A CA 1
ATOM 909 C C . MET A 1 111 ? 9.274 -8.485 -9.528 1.00 51.25 111 MET A C 1
ATOM 911 O O . MET A 1 111 ? 9.796 -9.221 -10.368 1.00 51.25 111 MET A O 1
ATOM 915 N N . SER A 1 112 ? 8.141 -8.823 -8.913 1.00 44.22 112 SER A N 1
ATOM 916 C CA . SER A 1 112 ? 7.420 -10.055 -9.181 1.00 44.22 112 SER A CA 1
ATOM 917 C C . SER A 1 112 ? 6.609 -9.822 -10.440 1.00 44.22 112 SER A C 1
ATOM 919 O O . SER A 1 112 ? 5.384 -9.795 -10.443 1.00 44.22 112 SER A O 1
ATOM 921 N N . PHE A 1 113 ? 7.311 -9.648 -11.557 1.00 43.34 113 PHE A N 1
ATOM 922 C CA . PHE A 1 113 ? 6.741 -9.888 -12.862 1.00 43.34 113 PHE A CA 1
ATOM 923 C C . PHE A 1 113 ? 6.508 -11.389 -12.984 1.00 43.34 113 PHE A C 1
ATOM 925 O O . PHE A 1 113 ? 7.105 -12.078 -13.807 1.00 43.34 113 PHE A O 1
ATOM 932 N N . PHE A 1 114 ? 5.567 -11.913 -12.209 1.00 42.78 114 PHE A N 1
ATOM 933 C CA . PHE A 1 114 ? 4.787 -13.018 -12.705 1.00 42.78 114 PHE A CA 1
ATOM 934 C C . PHE A 1 114 ? 3.972 -12.482 -13.878 1.00 42.78 114 PHE A C 1
ATOM 936 O O . PHE A 1 114 ? 2.769 -12.262 -13.784 1.00 42.78 114 PHE A O 1
ATOM 943 N N . ARG A 1 115 ? 4.623 -12.304 -15.033 1.00 41.94 115 ARG A N 1
ATOM 944 C CA . ARG A 1 115 ? 3.954 -12.261 -16.333 1.00 41.94 115 ARG A CA 1
ATOM 945 C C . ARG A 1 115 ? 3.493 -13.676 -16.672 1.00 41.94 115 ARG A C 1
ATOM 947 O O . ARG A 1 115 ? 3.799 -14.220 -17.722 1.00 41.94 115 ARG A O 1
ATOM 954 N N . CYS A 1 116 ? 2.744 -14.286 -15.760 1.00 43.00 116 CYS A N 1
ATOM 955 C CA . CYS A 1 116 ? 1.998 -15.499 -16.024 1.00 43.00 116 CYS A CA 1
ATOM 956 C C . CYS A 1 116 ? 0.644 -15.058 -16.596 1.00 43.00 116 CYS A C 1
ATOM 958 O O . CYS A 1 116 ? -0.397 -15.198 -15.963 1.00 43.00 116 CYS A O 1
ATOM 960 N N . GLY A 1 117 ? 0.688 -14.422 -17.768 1.00 38.59 117 GLY A N 1
ATOM 961 C CA . GLY A 1 117 ? -0.504 -14.111 -18.545 1.00 38.59 117 GLY A CA 1
ATOM 962 C C . GLY A 1 117 ? -1.027 -15.370 -19.230 1.00 38.59 117 GLY A C 1
ATOM 963 O O . GLY A 1 117 ? -0.265 -16.287 -19.550 1.00 38.59 117 GLY A O 1
ATOM 964 N N . ALA A 1 118 ? -2.334 -15.421 -19.474 1.00 36.94 118 ALA A N 1
ATOM 965 C CA . ALA A 1 118 ? -2.886 -16.411 -20.379 1.00 36.94 118 ALA A CA 1
ATOM 966 C C . ALA A 1 118 ? -2.370 -16.119 -21.800 1.00 36.94 118 ALA A C 1
ATOM 968 O O . ALA A 1 118 ? -2.702 -15.094 -22.385 1.00 36.94 118 ALA A O 1
ATOM 969 N N . SER A 1 119 ? -1.593 -17.058 -22.344 1.00 40.56 119 SER A N 1
ATOM 970 C CA . SER A 1 119 ? -1.159 -17.175 -23.745 1.00 40.56 119 SER A CA 1
ATOM 971 C C . SER A 1 119 ? -0.021 -16.268 -24.257 1.00 40.56 119 SER A C 1
ATOM 973 O O . SER A 1 119 ? -0.077 -15.046 -24.221 1.00 40.56 119 SER A O 1
ATOM 975 N N . GLY A 1 120 ? 0.989 -16.925 -24.838 1.00 42.03 120 GLY A N 1
ATOM 976 C CA . GLY A 1 120 ? 1.632 -16.482 -26.080 1.00 42.03 120 GLY A CA 1
ATOM 977 C C . GLY A 1 120 ? 2.871 -15.600 -25.975 1.00 42.03 120 GLY A C 1
ATOM 978 O O . GLY A 1 120 ? 3.907 -15.981 -26.511 1.00 42.03 120 GLY A O 1
ATOM 979 N N . ASP A 1 121 ? 2.780 -14.454 -25.301 1.00 46.12 121 ASP A N 1
ATOM 980 C CA . ASP A 1 121 ? 3.681 -13.330 -25.627 1.00 46.12 121 ASP A CA 1
ATOM 981 C C . ASP A 1 121 ? 4.806 -13.065 -24.614 1.00 46.12 121 ASP A C 1
ATOM 983 O O . ASP A 1 121 ? 5.673 -12.225 -24.856 1.00 46.12 121 ASP A O 1
ATOM 987 N N . TYR A 1 122 ? 4.845 -13.796 -23.495 1.00 48.22 122 TYR A N 1
ATOM 988 C CA . TYR A 1 122 ? 5.906 -13.659 -22.492 1.00 48.22 122 TYR A CA 1
ATOM 989 C C . TYR A 1 122 ? 6.568 -15.013 -22.203 1.00 48.22 122 TYR A C 1
ATOM 991 O O . TYR A 1 122 ? 5.938 -15.895 -21.611 1.00 48.22 122 TYR A O 1
ATOM 999 N N . PRO A 1 123 ? 7.829 -15.222 -22.631 1.00 41.12 123 PRO A N 1
ATOM 1000 C CA . PRO A 1 123 ? 8.519 -16.481 -22.429 1.00 41.12 123 PRO A CA 1
ATOM 1001 C C . PRO A 1 123 ? 9.044 -16.537 -20.992 1.00 41.12 123 PRO A C 1
ATOM 1003 O O . PRO A 1 123 ? 10.088 -15.982 -20.682 1.00 41.12 123 PRO A O 1
ATOM 1006 N N . GLY A 1 124 ? 8.316 -17.235 -20.123 1.00 47.06 124 GLY A N 1
ATOM 1007 C CA . GLY A 1 124 ? 8.828 -17.689 -18.832 1.00 47.06 124 GLY A CA 1
ATOM 1008 C C . GLY A 1 124 ? 8.302 -16.909 -17.632 1.00 47.06 124 GLY A C 1
ATOM 1009 O O . GLY A 1 124 ? 8.516 -15.711 -17.484 1.00 47.06 124 GLY A O 1
ATOM 1010 N N . CYS A 1 125 ? 7.642 -17.631 -16.726 1.00 48.56 125 CYS A N 1
ATOM 1011 C CA . CYS A 1 125 ? 7.536 -17.191 -15.342 1.00 48.56 125 CYS A CA 1
ATOM 1012 C C . CYS A 1 125 ? 8.919 -17.427 -14.706 1.00 48.56 125 CYS A C 1
ATOM 1014 O O . CYS A 1 125 ? 9.195 -18.535 -14.245 1.00 48.56 125 CYS A O 1
ATOM 1016 N N . ASP A 1 126 ? 9.804 -16.428 -14.745 1.00 45.69 126 ASP A N 1
ATOM 1017 C CA . ASP A 1 126 ? 11.108 -16.511 -14.084 1.00 45.69 126 ASP A CA 1
ATOM 1018 C C . ASP A 1 126 ? 10.915 -16.421 -12.569 1.00 45.69 126 ASP A C 1
ATOM 1020 O O . ASP A 1 126 ? 10.547 -15.388 -12.010 1.00 45.69 126 ASP A O 1
ATOM 1024 N N . ILE A 1 127 ? 11.134 -17.550 -11.900 1.00 51.34 127 ILE A N 1
ATOM 1025 C CA . ILE A 1 127 ? 11.163 -17.650 -10.443 1.00 51.34 127 ILE A CA 1
ATOM 1026 C C . ILE A 1 127 ? 12.626 -17.443 -10.035 1.00 51.34 127 ILE A C 1
ATOM 1028 O O . ILE A 1 127 ? 13.473 -18.227 -10.467 1.00 51.34 127 ILE A O 1
ATOM 1032 N N . PRO A 1 128 ? 12.957 -16.424 -9.222 1.00 50.94 128 PRO A N 1
ATOM 1033 C CA . PRO A 1 128 ? 14.312 -16.238 -8.719 1.00 50.94 128 PRO A CA 1
ATOM 1034 C C . PRO A 1 128 ? 14.908 -17.524 -8.141 1.00 50.94 128 PRO A C 1
ATOM 1036 O O . PRO A 1 128 ? 14.234 -18.273 -7.444 1.00 50.94 128 PRO A O 1
ATOM 1039 N N . ASN A 1 129 ? 16.194 -17.772 -8.400 1.00 49.22 129 ASN A N 1
ATOM 1040 C CA . ASN A 1 129 ? 16.888 -18.967 -7.901 1.00 49.22 129 ASN A CA 1
ATOM 1041 C C . ASN A 1 129 ? 17.134 -18.928 -6.386 1.00 49.22 129 ASN A C 1
ATOM 1043 O O . ASN A 1 129 ? 17.369 -19.968 -5.772 1.00 49.22 129 ASN A O 1
ATOM 1047 N N . ASN A 1 130 ? 17.108 -17.737 -5.782 1.00 47.47 130 ASN A N 1
ATOM 1048 C CA . ASN A 1 130 ? 17.281 -17.573 -4.349 1.00 47.47 130 ASN A CA 1
ATOM 1049 C C . ASN A 1 130 ? 16.016 -17.001 -3.708 1.00 47.47 130 ASN A C 1
ATOM 1051 O O . ASN A 1 130 ? 15.706 -15.817 -3.795 1.00 47.47 130 ASN A O 1
ATOM 1055 N N . LEU A 1 131 ? 15.344 -17.904 -3.003 1.00 46.31 131 LEU A N 1
ATOM 1056 C CA . LEU A 1 131 ? 14.092 -17.720 -2.294 1.00 46.31 131 LEU A CA 1
ATOM 1057 C C . LEU A 1 131 ? 14.281 -17.070 -0.905 1.00 46.31 131 LEU A C 1
ATOM 1059 O O . LEU A 1 131 ? 13.456 -17.223 0.001 1.00 46.31 131 LEU A O 1
ATOM 1063 N N . THR A 1 132 ? 15.399 -16.404 -0.654 1.00 46.34 132 THR A N 1
ATOM 1064 C CA . THR A 1 132 ? 15.674 -15.786 0.648 1.00 46.34 132 THR A CA 1
ATOM 1065 C C . THR A 1 132 ? 16.255 -14.387 0.542 1.00 46.34 132 THR A C 1
ATOM 1067 O O . THR A 1 132 ? 16.675 -13.850 1.561 1.00 46.34 132 THR A O 1
ATOM 1070 N N . VAL A 1 133 ? 16.323 -13.822 -0.659 1.00 49.44 133 VAL A N 1
ATOM 1071 C CA . VAL A 1 133 ? 16.805 -12.457 -0.878 1.00 49.44 133 VAL A CA 1
ATOM 1072 C C . VAL A 1 133 ? 15.643 -11.503 -0.573 1.00 49.44 133 VAL A C 1
ATOM 1074 O O . VAL A 1 133 ? 14.506 -11.791 -0.940 1.00 49.44 133 VAL A O 1
ATOM 1077 N N . ASP A 1 134 ? 15.923 -10.437 0.176 1.00 49.56 134 ASP A N 1
ATOM 1078 C CA . ASP A 1 134 ? 15.008 -9.326 0.485 1.00 49.56 134 ASP A CA 1
ATOM 1079 C C . ASP A 1 134 ? 13.771 -9.663 1.348 1.00 49.56 134 ASP A C 1
ATOM 1081 O O . ASP A 1 134 ? 12.675 -9.136 1.149 1.00 49.56 134 ASP A O 1
ATOM 1085 N N . ARG A 1 135 ? 13.945 -10.548 2.342 1.00 48.03 135 ARG A N 1
ATOM 1086 C CA . ARG A 1 135 ? 12.900 -11.037 3.275 1.00 48.03 135 ARG A CA 1
ATOM 1087 C C . ARG A 1 135 ? 12.201 -9.944 4.097 1.00 48.03 135 ARG A C 1
ATOM 1089 O O . ARG A 1 135 ? 11.077 -10.159 4.553 1.00 48.03 135 ARG A O 1
ATOM 1096 N N . ASP A 1 136 ? 12.839 -8.787 4.235 1.00 47.66 136 ASP A N 1
ATOM 1097 C CA . ASP A 1 136 ? 12.522 -7.810 5.279 1.00 47.66 136 ASP A CA 1
ATOM 1098 C C . ASP A 1 136 ? 11.584 -6.696 4.831 1.00 47.66 136 ASP A C 1
ATOM 1100 O O . ASP A 1 136 ? 10.787 -6.205 5.630 1.00 47.66 136 ASP A O 1
ATOM 1104 N N . SER A 1 137 ? 11.599 -6.352 3.544 1.00 51.81 137 SER A N 1
ATOM 1105 C CA . SER A 1 137 ? 10.907 -5.158 3.041 1.00 51.81 137 SER A CA 1
ATOM 1106 C C . SER A 1 137 ? 9.452 -5.416 2.627 1.00 51.81 137 SER A C 1
ATOM 1108 O O . SER A 1 137 ? 8.674 -4.481 2.464 1.00 51.81 137 SER A O 1
ATOM 1110 N N . ALA A 1 138 ? 9.044 -6.681 2.487 1.00 54.81 138 ALA A N 1
ATOM 1111 C CA . ALA A 1 138 ? 7.833 -7.040 1.745 1.00 54.81 138 ALA A CA 1
ATOM 1112 C C . ALA A 1 138 ? 6.517 -7.054 2.536 1.00 54.81 138 ALA A C 1
ATOM 1114 O O . ALA A 1 138 ? 5.452 -7.251 1.944 1.00 54.81 138 ALA A O 1
ATOM 1115 N N . ASN A 1 139 ? 6.541 -6.842 3.855 1.00 63.72 139 ASN A N 1
ATOM 1116 C CA . ASN A 1 139 ? 5.343 -7.015 4.698 1.00 63.72 139 ASN A CA 1
ATOM 1117 C C . ASN A 1 139 ? 4.789 -5.741 5.292 1.00 63.72 139 ASN A C 1
ATOM 1119 O O . ASN A 1 139 ? 3.676 -5.751 5.819 1.00 63.72 139 ASN A O 1
ATOM 1123 N N . VAL A 1 140 ? 5.562 -4.665 5.234 1.00 74.44 140 VAL A N 1
ATOM 1124 C CA . VAL A 1 140 ? 5.098 -3.397 5.760 1.00 74.44 140 VAL A CA 1
ATOM 1125 C C . VAL A 1 140 ? 4.212 -2.752 4.712 1.00 74.44 140 VAL A C 1
ATOM 1127 O O . VAL A 1 140 ? 4.485 -2.794 3.509 1.00 74.44 140 VAL A O 1
ATOM 1130 N N . ARG A 1 141 ? 3.094 -2.217 5.184 1.00 89.19 141 ARG A N 1
ATOM 1131 C CA . ARG A 1 141 ? 2.134 -1.478 4.384 1.00 89.19 141 ARG A CA 1
ATOM 1132 C C . ARG A 1 141 ? 2.047 -0.074 4.949 1.00 89.19 141 ARG A C 1
ATOM 1134 O O . ARG A 1 141 ? 1.812 0.075 6.143 1.00 89.19 141 ARG A O 1
ATOM 1141 N N . ILE A 1 142 ? 2.251 0.942 4.123 1.00 94.31 142 ILE A N 1
ATOM 1142 C CA . ILE A 1 142 ? 2.113 2.335 4.552 1.00 94.31 142 ILE A CA 1
ATOM 1143 C C . ILE A 1 142 ? 0.732 2.816 4.137 1.00 94.31 142 ILE A C 1
ATOM 1145 O O . ILE A 1 142 ? 0.408 2.800 2.953 1.00 94.31 142 ILE A O 1
ATOM 1149 N N . LEU A 1 143 ? -0.099 3.208 5.103 1.00 95.62 143 LEU A N 1
ATOM 1150 C CA . LEU A 1 143 ? -1.411 3.792 4.822 1.00 95.62 143 LEU A CA 1
ATOM 1151 C C . LEU A 1 143 ? -1.279 4.996 3.888 1.00 95.62 143 LEU A C 1
ATOM 1153 O O . LEU A 1 143 ? -0.404 5.832 4.081 1.00 95.62 143 LEU A O 1
ATOM 1157 N N . ASP A 1 144 ? -2.170 5.108 2.908 1.00 97.31 144 ASP A N 1
ATOM 1158 C CA . ASP A 1 144 ? -2.308 6.326 2.120 1.00 97.31 144 ASP A CA 1
ATOM 1159 C C . ASP A 1 144 ? -3.181 7.329 2.899 1.00 97.31 144 ASP A C 1
ATOM 1161 O O . ASP A 1 144 ? -4.386 7.099 3.051 1.00 97.31 144 ASP A O 1
ATOM 1165 N N . PRO A 1 145 ? -2.615 8.433 3.417 1.00 96.56 145 PRO A N 1
ATOM 1166 C CA . PRO A 1 145 ? -3.349 9.387 4.232 1.00 96.56 145 PRO A CA 1
ATOM 1167 C C . PRO A 1 145 ? -4.399 10.163 3.435 1.00 96.56 145 PRO A C 1
ATOM 1169 O O . PRO A 1 145 ? -5.408 10.566 4.013 1.00 96.56 145 PRO A O 1
ATOM 1172 N N . ILE A 1 146 ? -4.183 10.354 2.130 1.00 95.44 146 ILE A N 1
ATOM 1173 C CA . ILE A 1 146 ? -5.072 11.113 1.247 1.00 95.44 146 ILE A CA 1
ATOM 1174 C C . ILE A 1 146 ? -6.349 10.306 1.012 1.00 95.44 146 ILE A C 1
ATOM 1176 O O . ILE A 1 146 ? -7.457 10.840 1.088 1.00 95.44 146 ILE A O 1
ATOM 1180 N N . VAL A 1 147 ? -6.206 9.002 0.764 1.00 95.88 147 VAL A N 1
ATOM 1181 C CA . VAL A 1 147 ? -7.345 8.082 0.654 1.00 95.88 147 VAL A CA 1
ATOM 1182 C C . VAL A 1 147 ? -8.025 7.915 2.011 1.00 95.88 147 VAL A C 1
ATOM 1184 O O . VAL A 1 147 ? -9.248 8.012 2.095 1.00 95.88 147 VAL A O 1
ATOM 1187 N N . LEU A 1 148 ? -7.258 7.712 3.087 1.00 94.00 148 LEU A N 1
ATOM 1188 C CA . LEU A 1 148 ? -7.803 7.460 4.424 1.00 94.00 148 LEU A CA 1
ATOM 1189 C C . LEU A 1 148 ? -8.698 8.599 4.935 1.00 94.00 148 LEU A C 1
ATOM 1191 O O . LEU A 1 148 ? -9.700 8.337 5.599 1.00 94.00 148 LEU A O 1
ATOM 1195 N N . GLU A 1 149 ? -8.343 9.847 4.629 1.00 93.56 149 GLU A N 1
ATOM 1196 C CA . GLU A 1 149 ? -9.132 11.029 4.990 1.00 93.56 149 GLU A CA 1
ATOM 1197 C C . GLU A 1 149 ? -10.450 11.122 4.208 1.00 93.56 149 GLU A C 1
ATOM 1199 O O . GLU A 1 149 ? -11.463 11.569 4.749 1.00 93.56 149 GLU A O 1
ATOM 1204 N N . LYS A 1 150 ? -10.451 10.684 2.945 1.00 94.50 150 LYS A N 1
ATOM 1205 C CA . LYS A 1 150 ? -11.580 10.846 2.018 1.00 94.50 150 LYS A CA 1
ATOM 1206 C C . LYS A 1 150 ? -12.561 9.675 2.025 1.00 94.50 150 LYS A C 1
ATOM 1208 O O . LYS A 1 150 ? -13.713 9.864 1.644 1.00 94.50 150 LYS A O 1
ATOM 1213 N N . VAL A 1 151 ? -12.136 8.484 2.447 1.00 91.12 151 VAL A N 1
ATOM 1214 C CA . VAL A 1 151 ? -12.977 7.277 2.494 1.00 91.12 151 VAL A CA 1
ATOM 1215 C C . VAL A 1 151 ? -14.001 7.365 3.637 1.00 91.12 151 VAL A C 1
ATOM 1217 O O . VAL A 1 151 ? -13.599 7.386 4.800 1.00 91.12 151 VAL A O 1
ATOM 1220 N N . PRO A 1 152 ? -15.323 7.348 3.372 1.00 85.50 152 PRO A N 1
ATOM 1221 C CA . PRO A 1 152 ? -16.352 7.285 4.416 1.00 85.50 152 PRO A CA 1
ATOM 1222 C C . PRO A 1 152 ? -16.448 5.877 5.036 1.00 85.50 152 PRO A C 1
ATOM 1224 O O . PRO A 1 152 ? -16.289 4.895 4.312 1.00 85.50 152 PRO A O 1
ATOM 1227 N N . PRO A 1 153 ? -16.754 5.725 6.341 1.00 84.00 153 PRO A N 1
ATOM 1228 C CA . PRO A 1 153 ? -17.019 6.749 7.369 1.00 84.00 153 PRO A CA 1
ATOM 1229 C C . PRO A 1 153 ? -15.744 7.359 7.994 1.00 84.00 153 PRO A C 1
ATOM 1231 O O . PRO A 1 153 ? -15.793 8.015 9.037 1.00 84.00 153 PRO A O 1
ATOM 1234 N N . GLY A 1 154 ? -14.585 7.132 7.381 1.00 87.88 154 GLY A N 1
ATOM 1235 C CA . GLY A 1 154 ? -13.271 7.399 7.947 1.00 87.88 154 GLY A CA 1
ATOM 1236 C C . GLY A 1 154 ? -12.813 6.266 8.862 1.00 87.88 154 GLY A C 1
ATOM 1237 O O . GLY A 1 154 ? -13.540 5.311 9.132 1.00 87.88 154 GLY A O 1
ATOM 1238 N N . PHE A 1 155 ? -11.590 6.387 9.370 1.00 92.38 155 PHE A N 1
ATOM 1239 C CA . PHE A 1 155 ? -10.960 5.379 10.223 1.00 92.38 155 PHE A CA 1
ATOM 1240 C C . PHE A 1 155 ? -10.688 5.919 11.625 1.00 92.38 155 PHE A C 1
ATOM 1242 O O . PHE A 1 155 ? -10.634 7.131 11.846 1.00 92.38 155 PHE A O 1
ATOM 1249 N N . ASN A 1 156 ? -10.517 5.022 12.595 1.00 92.75 156 ASN A N 1
ATOM 1250 C CA . ASN A 1 156 ? -10.172 5.325 13.990 1.00 92.75 156 ASN A CA 1
ATOM 1251 C C . ASN A 1 156 ? -8.725 5.831 14.183 1.00 92.75 156 ASN A C 1
ATOM 1253 O O . ASN A 1 156 ? -8.179 5.735 15.281 1.00 92.75 156 ASN A O 1
ATOM 1257 N N . ILE A 1 157 ? -8.114 6.365 13.127 1.00 91.06 157 ILE A N 1
ATOM 1258 C CA . ILE A 1 157 ? -6.740 6.851 13.092 1.00 91.06 157 ILE A CA 1
ATOM 1259 C C . ILE A 1 157 ? -6.765 8.331 12.765 1.00 91.06 157 ILE A C 1
ATOM 1261 O O . ILE A 1 157 ? -7.496 8.771 11.878 1.00 91.06 157 ILE A O 1
ATOM 1265 N N . THR A 1 158 ? -5.914 9.074 13.459 1.00 90.25 158 THR A N 1
ATOM 1266 C CA . THR A 1 158 ? -5.604 10.457 13.122 1.00 90.25 158 THR A CA 1
ATOM 1267 C C . THR A 1 158 ? -4.163 10.505 12.644 1.00 90.25 158 THR A C 1
ATOM 1269 O O . THR A 1 158 ? -3.247 10.290 13.435 1.00 90.25 158 THR A O 1
ATOM 1272 N N . ILE A 1 159 ? -3.966 10.777 11.357 1.00 93.06 159 ILE A N 1
ATOM 1273 C CA . ILE A 1 159 ? -2.639 11.055 10.804 1.00 93.06 159 ILE A CA 1
ATOM 1274 C C . ILE A 1 159 ? -2.346 12.533 11.053 1.00 93.06 159 ILE A C 1
ATOM 1276 O O . ILE A 1 159 ? -3.233 13.379 10.925 1.00 93.06 159 ILE A O 1
ATOM 1280 N N . SER A 1 160 ? -1.127 12.851 11.491 1.00 95.50 160 SER A N 1
ATOM 1281 C CA . SER A 1 160 ? -0.782 14.242 11.764 1.00 95.50 160 SER A CA 1
ATOM 1282 C C . SER A 1 160 ? -0.754 15.035 10.457 1.00 95.50 160 SER A C 1
ATOM 1284 O O . SER A 1 160 ? -0.284 14.538 9.438 1.00 95.50 160 SER A O 1
ATOM 1286 N N . ARG A 1 161 ? -1.206 16.293 10.484 1.00 95.62 161 ARG A N 1
ATOM 1287 C CA . ARG A 1 161 ? -1.160 17.170 9.302 1.00 95.62 161 ARG A CA 1
ATOM 1288 C C . ARG A 1 161 ? 0.247 17.263 8.698 1.00 95.62 161 ARG A C 1
ATOM 1290 O O . ARG A 1 161 ? 0.399 17.292 7.487 1.00 95.62 161 ARG A O 1
ATOM 1297 N N . LYS A 1 162 ? 1.276 17.262 9.550 1.00 96.50 162 LYS A N 1
ATOM 1298 C CA . LYS A 1 162 ? 2.677 17.256 9.119 1.00 96.50 162 LYS A CA 1
ATOM 1299 C C . LYS A 1 162 ? 3.016 16.001 8.307 1.00 96.50 162 LYS A C 1
ATOM 1301 O O . LYS A 1 162 ? 3.691 16.113 7.292 1.00 96.50 162 LYS A O 1
ATOM 1306 N N . ASP A 1 163 ? 2.569 14.828 8.750 1.00 95.81 163 ASP A N 1
ATOM 1307 C CA . ASP A 1 163 ? 2.816 13.570 8.037 1.00 95.81 163 ASP A CA 1
ATOM 1308 C C . ASP A 1 163 ? 2.076 13.549 6.694 1.00 95.81 163 ASP A C 1
ATOM 1310 O O . ASP A 1 163 ? 2.658 13.136 5.695 1.00 95.81 163 ASP A O 1
ATOM 1314 N N . GLN A 1 164 ? 0.842 14.069 6.646 1.00 96.44 164 GLN A N 1
ATOM 1315 C CA . GLN A 1 164 ? 0.093 14.238 5.394 1.00 96.44 164 GLN A CA 1
ATOM 1316 C C . GLN A 1 164 ? 0.843 15.142 4.405 1.00 96.44 164 GLN A C 1
ATOM 1318 O O . GLN A 1 164 ? 1.073 14.737 3.272 1.00 96.44 164 GLN A O 1
ATOM 1323 N N . GLU A 1 165 ? 1.296 16.321 4.846 1.00 96.56 165 GLU A N 1
ATOM 1324 C CA . GLU A 1 165 ? 2.040 17.275 4.008 1.00 96.56 165 GLU A CA 1
ATOM 1325 C C . GLU A 1 165 ? 3.361 16.679 3.484 1.00 96.56 165 GLU A C 1
ATOM 1327 O O . GLU A 1 165 ? 3.747 16.910 2.337 1.00 96.56 165 GLU A O 1
ATOM 1332 N N . VAL A 1 166 ? 4.069 15.889 4.302 1.00 96.81 166 VAL A N 1
ATOM 1333 C CA . VAL A 1 166 ? 5.288 15.185 3.863 1.00 96.81 166 VAL A CA 1
ATOM 1334 C C . VAL A 1 166 ? 4.955 14.097 2.846 1.00 96.81 166 VAL A C 1
ATOM 1336 O O . VAL A 1 166 ? 5.674 13.953 1.858 1.00 96.81 166 VAL A O 1
ATOM 1339 N N . PHE A 1 167 ? 3.872 13.354 3.063 1.00 97.12 167 PHE A N 1
ATOM 1340 C CA . PHE A 1 167 ? 3.439 12.289 2.168 1.00 97.12 167 PHE A CA 1
ATOM 1341 C C . PHE A 1 167 ? 3.019 12.837 0.799 1.00 97.12 167 PHE A C 1
ATOM 1343 O O . PHE A 1 167 ? 3.484 12.341 -0.224 1.00 97.12 167 PHE A O 1
ATOM 1350 N N . GLU A 1 168 ? 2.197 13.890 0.777 1.00 96.94 168 GLU A N 1
ATOM 1351 C CA . GLU A 1 168 ? 1.786 14.599 -0.443 1.00 96.94 168 GLU A CA 1
ATOM 1352 C C . GLU A 1 168 ? 2.999 15.107 -1.214 1.00 96.94 168 GLU A C 1
ATOM 1354 O O . GLU A 1 168 ? 3.147 14.824 -2.401 1.00 96.94 168 GLU A O 1
ATOM 1359 N N . LYS A 1 169 ? 3.934 15.761 -0.519 1.00 96.88 169 LYS A N 1
ATOM 1360 C CA . LYS A 1 169 ? 5.172 16.223 -1.142 1.00 96.88 169 LYS A CA 1
ATOM 1361 C C . LYS A 1 169 ? 5.969 15.071 -1.757 1.00 96.88 169 LYS A C 1
ATOM 1363 O O . LYS A 1 169 ? 6.518 15.236 -2.842 1.00 96.88 169 LYS A O 1
ATOM 1368 N N . TRP A 1 170 ? 6.070 13.920 -1.092 1.00 96.38 170 TRP A N 1
ATOM 1369 C CA . TRP A 1 170 ? 6.790 12.767 -1.645 1.00 96.38 170 TRP A CA 1
ATOM 1370 C C . TRP A 1 170 ? 6.089 12.190 -2.874 1.00 96.38 170 TRP A C 1
ATOM 1372 O O . TRP A 1 170 ? 6.752 11.873 -3.858 1.00 96.38 170 TRP A O 1
ATOM 1382 N N . TRP A 1 171 ? 4.757 12.107 -2.843 1.00 96.38 171 TRP A N 1
ATOM 1383 C CA . TRP A 1 171 ? 3.958 11.687 -3.993 1.00 96.38 171 TRP A CA 1
ATOM 1384 C C . TRP A 1 171 ? 4.175 12.594 -5.207 1.00 96.38 171 TRP A C 1
ATOM 1386 O O . TRP A 1 171 ? 4.422 12.108 -6.302 1.00 96.38 171 TRP A O 1
ATOM 1396 N N . GLU A 1 172 ? 4.127 13.912 -5.013 1.00 95.50 172 GLU A N 1
ATOM 1397 C CA . GLU A 1 172 ? 4.257 14.890 -6.101 1.00 95.50 172 GLU A CA 1
ATOM 1398 C C . GLU A 1 172 ? 5.682 15.005 -6.654 1.00 95.50 172 GLU A C 1
ATOM 1400 O O . GLU A 1 172 ? 5.880 15.386 -7.807 1.00 95.50 172 GLU A O 1
ATOM 1405 N N . THR A 1 173 ? 6.697 14.735 -5.829 1.00 93.69 173 THR A N 1
ATOM 1406 C CA . THR A 1 173 ? 8.103 14.947 -6.212 1.00 93.69 173 THR A CA 1
ATOM 1407 C C . THR A 1 173 ? 8.764 13.724 -6.822 1.00 93.69 173 THR A C 1
ATOM 1409 O O . THR A 1 173 ? 9.869 13.850 -7.364 1.00 93.69 173 THR A O 1
ATOM 1412 N N . TRP A 1 174 ? 8.124 12.558 -6.751 1.00 91.75 174 TRP A N 1
ATOM 1413 C CA . TRP A 1 174 ? 8.748 11.325 -7.183 1.00 91.75 174 TRP A CA 1
ATOM 1414 C C . TRP A 1 174 ? 7.794 10.388 -7.920 1.00 91.75 174 TRP A C 1
ATOM 1416 O O . TRP A 1 174 ? 6.851 9.848 -7.352 1.00 91.75 174 TRP A O 1
ATOM 1426 N N . ASP A 1 175 ? 8.127 10.179 -9.191 1.00 92.44 175 ASP A N 1
ATOM 1427 C CA . ASP A 1 175 ? 7.501 9.228 -10.100 1.00 92.44 175 ASP A CA 1
ATOM 1428 C C . ASP A 1 175 ? 8.432 8.018 -10.277 1.00 92.44 175 ASP A C 1
ATOM 1430 O O . ASP A 1 175 ? 9.630 8.174 -10.565 1.00 92.44 175 ASP A O 1
ATOM 1434 N N . VAL A 1 176 ? 7.894 6.812 -10.074 1.00 87.88 176 VAL A N 1
ATOM 1435 C CA . VAL A 1 176 ? 8.638 5.552 -10.232 1.00 87.88 176 VAL A CA 1
ATOM 1436 C C . VAL A 1 176 ? 8.906 5.178 -11.687 1.00 87.88 176 VAL A C 1
ATOM 1438 O O . VAL A 1 176 ? 9.789 4.355 -11.946 1.00 87.88 176 VAL A O 1
ATOM 1441 N N . GLU A 1 177 ? 8.209 5.777 -12.652 1.00 86.25 177 GLU A N 1
ATOM 1442 C CA . GLU A 1 177 ? 8.382 5.463 -14.063 1.00 86.25 177 GLU A CA 1
ATOM 1443 C C . GLU A 1 177 ? 9.823 5.750 -14.525 1.00 86.25 177 GLU A C 1
ATOM 1445 O O . GLU A 1 177 ? 10.409 6.814 -14.299 1.00 86.25 177 GLU A O 1
ATOM 1450 N N . GLY A 1 178 ? 10.440 4.742 -15.148 1.00 83.94 178 GLY A N 1
ATOM 1451 C CA . GLY A 1 178 ? 11.811 4.816 -15.657 1.00 83.94 178 GLY A CA 1
ATOM 1452 C C . GLY A 1 178 ? 12.915 4.858 -14.591 1.00 83.94 178 GLY A C 1
ATOM 1453 O O . GLY A 1 178 ? 14.082 5.029 -14.951 1.00 83.94 178 GLY A O 1
ATOM 1454 N N . GLN A 1 179 ? 12.594 4.701 -13.301 1.00 89.81 179 GLN A N 1
ATOM 1455 C CA . GLN A 1 179 ? 13.598 4.690 -12.233 1.00 89.81 179 GLN A CA 1
ATOM 1456 C C . GLN A 1 179 ? 14.331 3.345 -12.141 1.00 89.81 179 GLN A C 1
ATOM 1458 O O . GLN A 1 179 ? 13.790 2.290 -12.471 1.00 89.81 179 GLN A O 1
ATOM 1463 N N . SER A 1 180 ? 15.589 3.372 -11.679 1.00 88.69 180 SER A N 1
ATOM 1464 C CA . SER A 1 180 ? 16.337 2.139 -11.406 1.00 88.69 180 SER A CA 1
ATOM 1465 C C . SER A 1 180 ? 15.822 1.458 -10.137 1.00 88.69 180 SER A C 1
ATOM 1467 O O . SER A 1 180 ? 15.330 2.129 -9.225 1.00 88.69 180 SER A O 1
ATOM 1469 N N . LYS A 1 181 ? 15.999 0.133 -10.043 1.00 82.19 181 LYS A N 1
ATOM 1470 C CA . LYS A 1 181 ? 15.607 -0.650 -8.862 1.00 82.19 181 LYS A CA 1
ATOM 1471 C C . LYS A 1 181 ? 16.213 -0.072 -7.579 1.00 82.19 181 LYS A C 1
ATOM 1473 O O . LYS A 1 181 ? 15.504 0.139 -6.605 1.00 82.19 181 LYS A O 1
ATOM 1478 N N . GLU A 1 182 ? 17.503 0.246 -7.602 1.00 86.94 182 GLU A N 1
ATOM 1479 C CA . GLU A 1 182 ? 18.247 0.757 -6.444 1.00 86.94 182 GLU A CA 1
ATOM 1480 C C . GLU A 1 182 ? 17.739 2.128 -5.991 1.00 86.94 182 GLU A C 1
ATOM 1482 O O . GLU A 1 182 ? 17.866 2.489 -4.820 1.00 86.94 182 GLU A O 1
ATOM 1487 N N . ARG A 1 183 ? 17.199 2.927 -6.920 1.00 90.75 183 ARG A N 1
ATOM 1488 C CA . ARG A 1 183 ? 16.569 4.197 -6.572 1.00 90.75 183 ARG A CA 1
ATOM 1489 C C . ARG A 1 183 ? 15.200 3.965 -5.944 1.00 90.75 183 ARG A C 1
ATOM 1491 O O . ARG A 1 183 ? 14.937 4.568 -4.915 1.00 90.75 183 ARG A O 1
ATOM 1498 N N . ILE A 1 184 ? 14.373 3.092 -6.520 1.00 87.75 184 ILE A N 1
ATOM 1499 C CA . ILE A 1 184 ? 13.055 2.745 -5.964 1.00 87.75 184 ILE A CA 1
ATOM 1500 C C . ILE A 1 184 ? 13.195 2.196 -4.544 1.00 87.75 184 ILE A C 1
ATOM 1502 O O . ILE A 1 184 ? 12.495 2.649 -3.647 1.00 87.75 184 ILE A O 1
ATOM 1506 N N . GLU A 1 185 ? 14.137 1.280 -4.330 1.00 86.69 185 GLU A N 1
ATOM 1507 C CA . GLU A 1 185 ? 14.431 0.706 -3.015 1.00 86.69 185 GLU A CA 1
ATOM 1508 C C . GLU A 1 185 ? 14.792 1.784 -1.990 1.00 86.69 185 GLU A C 1
ATOM 1510 O O . GLU A 1 185 ? 14.193 1.851 -0.924 1.00 86.69 185 GLU A O 1
ATOM 1515 N N . ARG A 1 186 ? 15.700 2.698 -2.348 1.00 90.88 186 ARG A N 1
ATOM 1516 C CA . ARG A 1 186 ? 16.115 3.794 -1.464 1.00 90.88 186 ARG A CA 1
ATOM 1517 C C . ARG A 1 186 ? 14.962 4.723 -1.083 1.00 90.88 186 ARG A C 1
ATOM 1519 O O . ARG A 1 186 ? 14.901 5.191 0.050 1.00 90.88 186 ARG A O 1
ATOM 1526 N N . GLU A 1 187 ? 14.094 5.038 -2.036 1.00 93.06 187 GLU A N 1
ATOM 1527 C CA . GLU A 1 187 ? 12.940 5.910 -1.801 1.00 93.06 187 GLU A CA 1
ATOM 1528 C C . GLU A 1 187 ? 11.884 5.198 -0.946 1.00 93.06 187 GLU A C 1
ATOM 1530 O O . GLU A 1 187 ? 11.327 5.811 -0.037 1.00 93.06 187 GLU A O 1
ATOM 1535 N N . TRP A 1 188 ? 11.674 3.892 -1.156 1.00 91.38 188 TRP A N 1
ATOM 1536 C CA . TRP A 1 188 ? 10.843 3.081 -0.266 1.00 91.38 188 TRP A CA 1
ATOM 1537 C C . TRP A 1 188 ? 11.393 3.062 1.156 1.00 91.38 188 TRP A C 1
ATOM 1539 O O . TRP A 1 188 ? 10.635 3.299 2.091 1.00 91.38 188 TRP A O 1
ATOM 1549 N N . ASP A 1 189 ? 12.690 2.808 1.329 1.00 89.69 189 ASP A N 1
ATOM 1550 C CA . ASP A 1 189 ? 13.322 2.739 2.647 1.00 89.69 189 ASP A CA 1
ATOM 1551 C C . ASP A 1 189 ? 13.177 4.064 3.394 1.00 89.69 189 ASP A C 1
ATOM 1553 O O . ASP A 1 189 ? 12.786 4.076 4.560 1.00 89.69 189 ASP A O 1
ATOM 1557 N N . GLY A 1 190 ? 13.397 5.192 2.711 1.00 91.88 190 GLY A N 1
ATOM 1558 C CA . GLY A 1 190 ? 13.168 6.509 3.299 1.00 91.88 190 GLY A CA 1
ATOM 1559 C C . GLY A 1 190 ? 11.711 6.707 3.725 1.00 91.88 190 GLY A C 1
ATOM 1560 O O . GLY A 1 190 ? 11.443 7.246 4.804 1.00 91.88 190 GLY A O 1
ATOM 1561 N N . LEU A 1 191 ? 10.764 6.293 2.880 1.00 92.50 191 LEU A N 1
ATOM 1562 C CA . LEU A 1 191 ? 9.335 6.439 3.143 1.00 92.50 191 LEU A CA 1
ATOM 1563 C C . LEU A 1 191 ? 8.926 5.585 4.335 1.00 92.50 191 LEU A C 1
ATOM 1565 O O . LEU A 1 191 ? 8.278 6.066 5.266 1.00 92.50 191 LEU A O 1
ATOM 1569 N N . TYR A 1 192 ? 9.364 4.333 4.329 1.00 90.19 192 TYR A N 1
ATOM 1570 C CA . TYR A 1 192 ? 9.193 3.394 5.415 1.00 90.19 192 TYR A CA 1
ATOM 1571 C C . TYR A 1 192 ? 9.751 3.955 6.723 1.00 90.19 192 TYR A C 1
ATOM 1573 O O . TYR A 1 192 ? 8.995 4.067 7.682 1.00 90.19 192 TYR A O 1
ATOM 1581 N N . GLU A 1 193 ? 11.019 4.366 6.775 1.00 90.44 193 GLU A N 1
ATOM 1582 C CA . GLU A 1 193 ? 11.646 4.888 7.994 1.00 90.44 193 GLU A CA 1
ATOM 1583 C C . GLU A 1 193 ? 10.887 6.088 8.570 1.00 90.44 193 GLU A C 1
ATOM 1585 O O . GLU A 1 193 ? 10.683 6.174 9.784 1.00 90.44 193 GLU A O 1
ATOM 1590 N N . PHE A 1 194 ? 10.430 6.998 7.706 1.00 94.69 194 PHE A N 1
ATOM 1591 C CA . PHE A 1 194 ? 9.703 8.188 8.131 1.00 94.69 194 PHE A CA 1
ATOM 1592 C C . PHE A 1 194 ? 8.308 7.853 8.680 1.00 94.69 194 PHE A C 1
ATOM 1594 O O . PHE A 1 194 ? 7.920 8.340 9.744 1.00 94.69 194 PHE A O 1
ATOM 1601 N N . PHE A 1 195 ? 7.553 7.010 7.972 1.00 94.94 195 PHE A N 1
ATOM 1602 C CA . PHE A 1 195 ? 6.149 6.720 8.277 1.00 94.94 195 PHE A CA 1
ATOM 1603 C C . PHE A 1 195 ? 5.936 5.498 9.174 1.00 94.94 195 PHE A C 1
ATOM 1605 O O . PHE A 1 195 ? 4.815 5.264 9.636 1.00 94.94 195 PHE A O 1
ATOM 1612 N N . PHE A 1 196 ? 6.987 4.734 9.475 1.00 90.38 196 PHE A N 1
ATOM 1613 C CA . PHE A 1 196 ? 6.911 3.541 10.315 1.00 90.38 196 PHE A CA 1
ATOM 1614 C C . PHE A 1 196 ? 6.182 3.768 11.649 1.00 90.38 196 PHE A C 1
ATOM 1616 O O . PHE A 1 196 ? 5.316 2.964 12.001 1.00 90.38 196 PHE A O 1
ATOM 1623 N N . PRO A 1 197 ? 6.441 4.854 12.401 1.00 90.94 197 PRO A N 1
ATOM 1624 C CA . PRO A 1 197 ? 5.804 5.029 13.702 1.00 90.94 197 PRO A CA 1
ATOM 1625 C C . PRO A 1 197 ? 4.297 5.310 13.625 1.00 90.94 197 PRO A C 1
ATOM 1627 O O . PRO A 1 197 ? 3.571 4.936 14.551 1.00 90.94 197 PRO A O 1
ATOM 1630 N N . SER A 1 198 ? 3.834 5.976 12.560 1.00 94.06 198 SER A N 1
ATOM 1631 C CA . SER A 1 198 ? 2.504 6.602 12.493 1.00 94.06 198 SER A CA 1
ATOM 1632 C C . SER A 1 198 ? 1.556 6.002 11.458 1.00 94.06 198 SER A C 1
ATOM 1634 O O . SER A 1 198 ? 0.346 6.176 11.594 1.00 94.06 198 SER A O 1
ATOM 1636 N N . MET A 1 199 ? 2.066 5.320 10.430 1.00 95.19 199 MET A N 1
ATOM 1637 C CA . MET A 1 199 ? 1.274 4.887 9.269 1.00 95.19 199 MET A CA 1
ATOM 1638 C C . MET A 1 199 ? 1.585 3.459 8.801 1.00 95.19 199 MET A C 1
ATOM 1640 O O . MET A 1 199 ? 0.848 2.937 7.963 1.00 95.19 199 MET A O 1
ATOM 1644 N N . ALA A 1 200 ? 2.623 2.805 9.337 1.00 92.31 200 ALA A N 1
ATOM 1645 C CA . ALA A 1 200 ? 2.923 1.417 8.999 1.00 92.31 200 ALA A CA 1
ATOM 1646 C C . ALA A 1 200 ? 1.967 0.432 9.675 1.00 92.31 200 ALA A C 1
ATOM 1648 O O . ALA A 1 200 ? 1.868 0.365 10.905 1.00 92.31 200 ALA A O 1
ATOM 1649 N N . ILE A 1 201 ? 1.325 -0.398 8.860 1.00 90.62 201 ILE A N 1
ATOM 1650 C CA . ILE A 1 201 ? 0.441 -1.468 9.301 1.00 90.62 201 ILE A CA 1
ATOM 1651 C C . ILE A 1 201 ? 0.915 -2.830 8.790 1.00 90.62 201 ILE A C 1
ATOM 1653 O O . ILE A 1 201 ? 1.521 -2.948 7.723 1.00 90.62 201 ILE A O 1
ATOM 1657 N N . GLU A 1 202 ? 0.606 -3.867 9.559 1.00 83.56 202 GLU A N 1
ATOM 1658 C CA . GLU A 1 202 ? 0.687 -5.264 9.152 1.00 83.56 202 GLU A CA 1
ATOM 1659 C C . GLU A 1 202 ? -0.692 -5.763 8.672 1.00 83.56 202 GLU A C 1
ATOM 1661 O O . GLU A 1 202 ? -1.734 -5.326 9.189 1.00 83.56 202 GLU A O 1
ATOM 1666 N N . PRO A 1 203 ? -0.734 -6.684 7.689 1.00 77.62 203 PRO A N 1
ATOM 1667 C CA . PRO A 1 203 ? -1.962 -7.374 7.314 1.00 77.62 203 PRO A CA 1
ATOM 1668 C C . PRO A 1 203 ? -2.550 -8.170 8.491 1.00 77.62 203 PRO A C 1
ATOM 1670 O O . PRO A 1 203 ? -1.828 -8.638 9.370 1.00 77.62 203 PRO A O 1
ATOM 1673 N N . LEU A 1 204 ? -3.873 -8.366 8.509 1.00 75.81 204 LEU A N 1
ATOM 1674 C CA . LEU A 1 204 ? -4.515 -9.105 9.602 1.00 75.81 204 LEU A CA 1
ATOM 1675 C C . LEU A 1 204 ? -4.137 -10.581 9.575 1.00 75.81 204 LEU A C 1
ATOM 1677 O O . LEU A 1 204 ? -4.149 -11.225 8.533 1.00 75.81 204 LEU A O 1
ATOM 1681 N N . TYR A 1 205 ? -3.950 -11.150 10.755 1.00 70.56 205 TYR A N 1
ATOM 1682 C CA . TYR A 1 205 ? -3.879 -12.588 10.966 1.00 70.56 205 TYR A CA 1
ATOM 1683 C C . TYR A 1 205 ? -4.913 -13.035 12.000 1.00 70.56 205 TYR A C 1
ATOM 1685 O O . TYR A 1 205 ? -5.574 -12.230 12.661 1.00 70.56 205 TYR A O 1
ATOM 1693 N N . TYR A 1 206 ? -5.078 -14.347 12.142 1.00 68.50 206 TYR A N 1
ATOM 1694 C CA . TYR A 1 206 ? -5.988 -14.922 13.124 1.00 68.50 206 TYR A CA 1
ATOM 1695 C C . TYR A 1 206 ? -5.575 -14.490 14.534 1.00 68.50 206 TYR A C 1
ATOM 1697 O O . TYR A 1 206 ? -4.461 -14.765 14.973 1.00 68.50 206 TYR A O 1
ATOM 1705 N N . GLY A 1 207 ? -6.480 -13.810 15.237 1.00 73.62 207 GLY A N 1
ATOM 1706 C CA . GLY A 1 207 ? -6.213 -13.262 16.566 1.00 73.62 207 GLY A CA 1
ATOM 1707 C C . GLY A 1 207 ? -5.480 -11.916 16.575 1.00 73.62 207 GLY A C 1
ATOM 1708 O O . GLY A 1 207 ? -5.205 -11.414 17.660 1.00 73.62 207 GLY A O 1
ATOM 1709 N N . ALA A 1 208 ? -5.203 -11.306 15.414 1.00 74.62 208 ALA A N 1
ATOM 1710 C CA . ALA A 1 208 ? -4.605 -9.968 15.339 1.00 74.62 208 ALA A CA 1
ATOM 1711 C C . ALA A 1 208 ? -5.516 -8.890 15.944 1.00 74.62 208 ALA A C 1
ATOM 1713 O O . ALA A 1 208 ? -5.041 -7.950 16.573 1.00 74.62 208 ALA A O 1
ATOM 1714 N N . CYS A 1 209 ? -6.834 -9.037 15.771 1.00 82.75 209 CYS A N 1
ATOM 1715 C CA . CYS A 1 209 ? -7.828 -8.118 16.307 1.00 82.75 209 CYS A CA 1
ATOM 1716 C C . CYS A 1 209 ? -9.107 -8.848 16.735 1.00 82.75 209 CYS A C 1
ATOM 1718 O O . CYS A 1 209 ? -9.485 -9.852 16.132 1.00 82.75 209 CYS A O 1
ATOM 1720 N N . SER A 1 210 ? -9.809 -8.310 17.737 1.00 85.75 210 SER A N 1
ATOM 1721 C CA . SER A 1 210 ? -11.168 -8.740 18.100 1.00 85.75 210 SER A CA 1
ATOM 1722 C C . SER A 1 210 ? -12.254 -8.094 17.229 1.00 85.75 210 SER A C 1
ATOM 1724 O O . SER A 1 210 ? -13.368 -8.610 17.157 1.00 85.75 210 SER A O 1
ATOM 1726 N N . ALA A 1 211 ? -11.945 -6.977 16.562 1.00 87.44 211 ALA A N 1
ATOM 1727 C CA . ALA A 1 211 ? -12.884 -6.256 15.711 1.00 87.44 211 ALA A CA 1
ATOM 1728 C C . ALA A 1 211 ? -13.016 -6.922 14.333 1.00 87.44 211 ALA A C 1
ATOM 1730 O O . ALA A 1 211 ? -12.036 -7.096 13.609 1.00 87.44 211 ALA A O 1
ATOM 1731 N N . SER A 1 212 ? -14.249 -7.245 13.938 1.00 85.44 212 SER A N 1
ATOM 1732 C CA . SER A 1 212 ? -14.564 -7.893 12.653 1.00 85.44 212 SER A CA 1
ATOM 1733 C C . SER A 1 212 ? -14.362 -6.985 11.432 1.00 85.44 212 SER A C 1
ATOM 1735 O O . SER A 1 212 ? -14.244 -7.463 10.298 1.00 85.44 212 SER A O 1
ATOM 1737 N N . ASN A 1 213 ? -14.330 -5.671 11.650 1.00 88.25 213 ASN A N 1
ATOM 1738 C CA . ASN A 1 213 ? -14.113 -4.646 10.634 1.00 88.25 213 ASN A CA 1
ATOM 1739 C C . ASN A 1 213 ? -12.682 -4.090 10.629 1.00 88.25 213 ASN A C 1
ATOM 1741 O O . ASN A 1 213 ? -12.430 -3.138 9.899 1.00 88.25 213 ASN A O 1
ATOM 1745 N N . CYS A 1 214 ? -11.758 -4.676 11.395 1.00 91.31 214 CYS A N 1
ATOM 1746 C CA . CYS A 1 214 ? -10.348 -4.320 11.302 1.00 91.31 214 CYS A CA 1
ATOM 1747 C C . CYS A 1 214 ? -9.852 -4.509 9.860 1.00 91.31 214 CYS A C 1
ATOM 1749 O O . CYS A 1 214 ? -10.290 -5.443 9.179 1.00 91.31 214 CYS A O 1
ATOM 1751 N N . VAL A 1 215 ? -8.977 -3.617 9.398 1.00 89.94 215 VAL A N 1
ATOM 1752 C CA . VAL A 1 215 ? -8.356 -3.673 8.064 1.00 89.94 215 VAL A CA 1
ATOM 1753 C C . VAL A 1 215 ? -6.855 -3.941 8.142 1.00 89.94 215 VAL A C 1
ATOM 1755 O O . VAL A 1 215 ? -6.310 -4.572 7.247 1.00 89.94 215 VAL A O 1
ATOM 1758 N N . GLY A 1 216 ? -6.208 -3.568 9.245 1.00 90.25 216 GLY A N 1
ATOM 1759 C CA . GLY A 1 216 ? -4.809 -3.871 9.535 1.00 90.25 216 GLY A CA 1
ATOM 1760 C C . GLY A 1 216 ? -4.466 -3.521 10.977 1.00 90.25 216 GLY A C 1
ATOM 1761 O O . GLY A 1 216 ? -5.299 -2.988 11.711 1.00 90.25 216 GLY A O 1
ATOM 1762 N N . VAL A 1 217 ? -3.248 -3.824 11.403 1.00 89.75 217 VAL A N 1
ATOM 1763 C CA . VAL A 1 217 ? -2.775 -3.525 12.759 1.00 89.75 217 VAL A CA 1
ATOM 1764 C C . VAL A 1 217 ? -1.529 -2.662 12.668 1.00 89.75 217 VAL A C 1
ATOM 1766 O O . VAL A 1 217 ? -0.654 -2.937 11.860 1.00 89.75 217 VAL A O 1
ATOM 1769 N N . PHE A 1 218 ? -1.424 -1.611 13.474 1.00 91.06 218 PHE A N 1
ATOM 1770 C CA . PHE A 1 218 ? -0.206 -0.808 13.515 1.00 91.06 218 PHE A CA 1
ATOM 1771 C C . PHE A 1 218 ? 0.989 -1.638 13.964 1.00 91.06 218 PHE A C 1
ATOM 1773 O O . PHE A 1 218 ? 0.959 -2.243 15.039 1.00 91.06 218 PHE A O 1
ATOM 1780 N N . VAL A 1 219 ? 2.072 -1.589 13.191 1.00 85.38 219 VAL A N 1
ATOM 1781 C CA . VAL A 1 219 ? 3.300 -2.324 13.520 1.00 85.38 219 VAL A CA 1
ATOM 1782 C C . VAL A 1 219 ? 3.906 -1.805 14.830 1.00 85.38 219 VAL A C 1
ATOM 1784 O O . VAL A 1 219 ? 4.392 -2.581 15.650 1.00 85.38 219 VAL A O 1
ATOM 1787 N N . SER A 1 220 ? 3.818 -0.494 15.075 1.00 85.56 220 SER A N 1
ATOM 1788 C CA . SER A 1 220 ? 4.449 0.164 16.224 1.00 85.56 220 SER A CA 1
ATOM 1789 C C . SER A 1 220 ? 3.813 -0.177 17.578 1.00 85.56 220 SER A C 1
ATOM 1791 O O . SER A 1 220 ? 4.518 -0.243 18.585 1.00 85.56 220 SER A O 1
ATOM 1793 N N . ASN A 1 221 ? 2.494 -0.391 17.636 1.00 87.69 221 ASN A N 1
ATOM 1794 C CA . ASN A 1 221 ? 1.768 -0.530 18.907 1.00 87.69 221 ASN A CA 1
ATOM 1795 C C . ASN A 1 221 ? 0.724 -1.661 18.939 1.00 87.69 221 ASN A C 1
ATOM 1797 O O . ASN A 1 221 ? 0.176 -1.956 20.002 1.00 87.69 221 ASN A O 1
ATOM 1801 N N . GLY A 1 222 ? 0.459 -2.337 17.822 1.00 87.81 222 GLY A N 1
ATOM 1802 C CA . GLY A 1 222 ? -0.532 -3.406 17.754 1.00 87.81 222 GLY A CA 1
ATOM 1803 C C . GLY A 1 222 ? -1.991 -2.934 17.785 1.00 87.81 222 GLY A C 1
ATOM 1804 O O . GLY A 1 222 ? -2.877 -3.755 18.015 1.00 87.81 222 GLY A O 1
ATOM 1805 N N . VAL A 1 223 ? -2.268 -1.639 17.606 1.00 92.19 223 VAL A N 1
ATOM 1806 C CA . VAL A 1 223 ? -3.634 -1.096 17.587 1.00 92.19 223 VAL A CA 1
ATOM 1807 C C . VAL A 1 223 ? -4.294 -1.374 16.238 1.00 92.19 223 VAL A C 1
ATOM 1809 O O . VAL A 1 223 ? -3.706 -1.156 15.182 1.00 92.19 223 VAL A O 1
ATOM 1812 N N . CYS A 1 224 ? -5.541 -1.837 16.286 1.00 92.88 224 CYS A N 1
ATOM 1813 C CA . CYS A 1 224 ? -6.349 -2.121 15.108 1.00 92.88 224 CYS A CA 1
ATOM 1814 C C . CYS A 1 224 ? -6.764 -0.850 14.362 1.00 92.88 224 CYS A C 1
ATOM 1816 O O . CYS A 1 224 ? -7.297 0.089 14.962 1.00 92.88 224 CYS A O 1
ATOM 1818 N N . VAL A 1 225 ? -6.606 -0.881 13.044 1.00 93.44 225 VAL A N 1
ATOM 1819 C CA . VAL A 1 225 ? -7.130 0.108 12.106 1.00 93.44 225 VAL A CA 1
ATOM 1820 C C . VAL A 1 225 ? -8.532 -0.323 11.702 1.00 93.44 225 VAL A C 1
ATOM 1822 O O . VAL A 1 225 ? -8.698 -1.357 11.060 1.00 93.44 225 VAL A O 1
ATOM 1825 N N . CYS A 1 226 ? -9.548 0.443 12.081 1.00 93.62 226 CYS A N 1
ATOM 1826 C CA . CYS A 1 226 ? -10.948 0.106 11.841 1.00 93.62 226 CYS A CA 1
ATOM 1827 C C . CYS A 1 226 ? -11.706 1.305 11.259 1.00 93.62 226 CYS A C 1
ATOM 1829 O O . CYS A 1 226 ? -11.439 2.441 11.668 1.00 93.62 226 CYS A O 1
ATOM 1831 N N . PRO A 1 227 ? -12.698 1.075 10.382 1.00 91.50 227 PRO A N 1
ATOM 1832 C CA . PRO A 1 227 ? -13.682 2.090 10.039 1.00 91.50 227 PRO A CA 1
ATOM 1833 C C . PRO A 1 227 ? -14.379 2.614 11.299 1.00 91.50 227 PRO A C 1
ATOM 183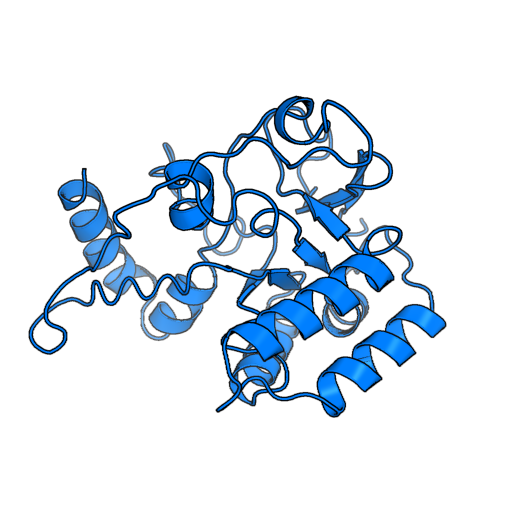5 O O . PRO A 1 227 ? -14.652 1.846 12.232 1.00 91.50 227 PRO A O 1
ATOM 1838 N N . LYS A 1 228 ? -14.674 3.914 11.326 1.00 89.88 228 LYS A N 1
ATOM 1839 C CA . LYS A 1 228 ? -15.527 4.522 12.352 1.00 89.88 228 LYS A CA 1
ATOM 1840 C C . LYS A 1 228 ? -16.948 3.929 12.276 1.00 89.88 228 LYS A C 1
ATOM 1842 O O . LYS A 1 228 ? -17.358 3.505 11.196 1.00 89.88 228 LYS A O 1
ATOM 1847 N N . PRO A 1 229 ? -17.656 3.822 13.413 1.00 82.81 229 PRO A N 1
ATOM 1848 C CA . PRO A 1 229 ? -19.038 3.346 13.441 1.00 82.81 229 PRO A CA 1
ATOM 1849 C C . PRO A 1 229 ? -20.002 4.287 12.711 1.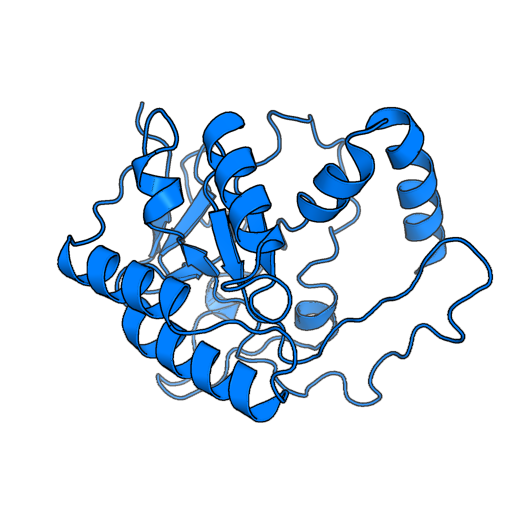00 82.81 229 PRO A C 1
ATOM 1851 O O . PRO A 1 229 ? -19.704 5.501 12.633 1.00 82.81 229 PRO A O 1
#

Radius of gyration: 17.35 Å; chains: 1; bounding box: 37×43×45 Å

Sequence (229 aa):
FLHPYLTYYNQTQAISGDHYPYYNLARLIIRLLSRETYKPSSPTAPLSLNFVENLLGYFELNPAMPILFPKGVKMMVGMFELMWGTKQGDELREWCIESGYPLVWAYNPTMSFFRCGASGDYPGCDIPNNLTVDRDSANVRILDPIVLEKVPPGFNITISRKDQEVFEKWWETWDVEGQSKERIEREWDGLYEFFFPSMAIEPLYYGACSASNCVGVFVSNGVCVCPKP

pLDDT: mean 70.87, std 21.51, range [35.22, 97.31]

Foldseek 3Di:
DCPVVVVVLVVCCVVCPPCNVVVLQQQQDDDADDVVLLDAPDPPHARDDWLCCQLCRRPDPPPPDDQPPPVNRQAGEDALLPQQLDPVVVVNLVVCLVSLHWYWYAYRLPPQPPVVDPDDDDPDNDDDPGRHPPRHRGFKIFTDVVSQVRRPPHKPADDDPVLNVVSVVLSNVDDSPPDDSVVSVVSSVVNCVVRLQGGIWGGDHDVLDPDPSFRTARSNPSHTIGHDD

Secondary structure (DSSP, 8-state):
-HHHHHHHHHHHHHHHGGGHHHHHHH--------GGGGS-SSTTPPP---HHHHHSTTS----SS---TTTT---EEEEHHHHTTSHHHHHHHHHHHHHT--EEEE--SS-------SSSS-------S-TTTTTTSSS-EEE-HHHHHHSTT-BS----HHHHHHHHHHHHH---TT--HHHHHHHHHHHHHHHHHHHEEEPP-TTS-S-TT--EEETTT--EE-B--